Protein AF-0000000068307880 (afdb_homodimer)

Radius of gyration: 23.11 Å; Cα contacts (8 Å, |Δi|>4): 894; chains: 2; bounding box: 53×76×55 Å

Nearest PDB structures (foldseek):
  6orm-assembly1_A  TM=8.731E-01  e=5.815E-14  Thevetia peruviana
  2evx-assembly1_A  TM=8.490E-01  e=1.385E-10  Cucurbita maxima
  1ud1-assembly1_A  TM=8.539E-01  e=1.741E-10  Glycine max
  8uai-assembly1_C  TM=8.174E-01  e=2.067E-10  Corylus avellana
  5wpw-assembly1_B  TM=7.608E-01  e=9.139E-10  Cocos nucifera

Solvent-accessible surface area (backbone atoms only — not comparable to full-atom values): 20037 Å² total; per-residue (Å²): 129,84,69,67,38,60,69,67,61,95,57,77,67,57,76,61,86,84,64,80,66,86,87,46,29,67,64,38,43,42,60,74,49,36,70,61,64,89,49,74,80,56,90,50,66,46,76,49,70,45,24,34,89,76,33,58,60,25,40,69,35,23,28,27,41,32,40,39,37,30,21,47,68,29,60,52,67,52,25,28,22,75,35,20,17,39,43,35,35,29,73,33,46,49,36,39,37,36,37,37,49,99,83,68,46,78,32,49,46,77,43,45,47,25,23,32,38,58,44,45,49,51,34,42,29,37,39,32,21,74,41,84,80,51,50,26,35,33,41,31,32,22,20,12,17,67,28,61,77,45,50,48,66,52,64,63,42,68,49,88,65,54,52,63,60,52,9,61,74,67,69,55,48,50,66,58,45,51,51,54,25,59,73,66,44,84,70,75,81,125,129,82,70,68,40,59,67,66,59,95,57,77,67,58,76,60,87,84,62,80,66,85,86,47,30,67,65,37,44,44,60,75,49,35,69,60,63,90,49,75,80,58,91,51,65,45,75,50,68,45,26,35,90,76,32,58,60,24,40,69,35,23,29,26,42,33,40,38,37,28,22,47,68,29,61,51,67,52,25,27,22,75,33,19,16,38,43,36,35,29,73,35,46,49,36,39,37,37,38,36,49,99,84,68,48,76,33,49,46,77,42,45,49,27,24,32,39,59,45,44,48,50,34,43,28,38,40,32,21,76,40,83,80,50,48,25,35,33,42,32,32,23,20,11,18,67,28,60,78,45,49,49,66,51,63,63,42,68,48,88,65,53,52,63,61,52,11,62,74,68,71,54,48,50,67,59,45,50,50,53,24,58,70,65,45,82,70,76,81,124

Foldseek 3Di:
DPPLAQDADPDPFDDDPPPPDDDDCVLVDDCVCVCVPPDDQDPAKDKDWFFCVRRVRCVNVQKIKMKIKFDAFYKPAKKAQQRWKKWKAWQADKKKKWWADPVRDIDIDIDHHGDIDIGGHGIIMMIGRNPRHDMTMMMIMTRGSDRDMGHPLCVQQVDPPDLVVVCVVVVHDSVVSVVSNVVPDDDDDD/DPPLAQDADPDPFDDDPPPPDDDDVVLVDDCVCVCVPPDDQDPAKDKDWFFCVRRVRCVNVQKIKMKIKFDAFYKPAKKAQQRWKKWKAWQADKKKKWWADPVRDIDIDIDHHGDIDIGGHGIIMMMGRNPRHDMTMMMIMIRGSDRDMGHPLCVQQVDPPDLVVSCVVVVHDSVVSVVSNVVPDDDDDD

InterPro domains:
  IPR001929 Germin [PR00325] (79-99)
  IPR001929 Germin [PR00325] (109-129)
  IPR001929 Germin [PR00325] (143-158)
  IPR001929 Germin [cd02241] (6-184)
  IPR006045 Cupin 1 [PF00190] (44-174)
  IPR006045 Cupin 1 [SM00835] (34-178)
  IPR011051 RmlC-like cupin domain superfamily [SSF51182] (50-183)
  IPR014710 RmlC-like jelly roll fold [G3DSA:2.60.120.10] (5-186)

Organism: Malus domestica (NCBI:txid3750)

Sequence (380 aa):
MAMAGDPDIITDFIVPPNENGTLDGNFFTYTGFRALVGADPPTAFKVMKASLAEFPALNGQSVSYAVLQFPNGTTNPPHTHPRSAELFFLIGGTLEVGFVDTKNNLFTQTLQTGDLFVFPKGLAHFQYNADAENPAIAISAFGSANAGTVSIPSTLFTTGIDDNVLAISFKTDVGTIQKLKAGLAPKPSRMAMAGDPDIITDFIVPPNENGTLDGNFFTYTGFRALVGADPPTAFKVMKASLAEFPALNGQSVSYAVLQFPNGTTNPPHTHPRSAELFFLIGGTLEVGFVDTKNNLFTQTLQTGDLFVFPKGLAHFQYNADAENPAIAISAFGSANAGTVSIPSTLFTTGIDDNVLAISFKTDVGTIQKLKAGLAPKPSR

Secondary structure (DSSP, 8-state):
----SPPPPSSS----TT--S---TTTTEE-GGGGGTTPPPPSS-EEEEESTTT-GGGTTT--EEEEEEE-TT-EEEEEE-TT--EEEEEEESEEEEEEE-TT--EEEEEEETT-EEEEPTT--EEEE---SS--EEEEEEESSS----EEHHHHHHSSS--HHHHHHHTTS-HHHHHHHHHHHSPP---/----SPPPPSSS----TT--S---TTTTEE-GGGGGTTPPPPSS-EEEEESTTT-GGGTTT--EEEEEEE-TT-EEEEEE-TT--EEEEEEESEEEEEEE-TT--EEEEEEETT-EEEEPTT--EEEE---SS--EEEEEEESSTT---EEHHHHHHSSS--HHHHHHHTTS-HHHHHHHHHHHSPP---

Structure (mmCIF, N/CA/C/O backbone):
data_AF-0000000068307880-model_v1
#
loop_
_entity.id
_entity.type
_entity.pdbx_description
1 polymer 'Germin-like protein'
#
loop_
_atom_site.group_PDB
_atom_site.id
_atom_site.type_symbol
_atom_site.label_atom_id
_atom_site.label_alt_id
_atom_site.label_comp_id
_atom_site.label_asym_id
_atom_site.label_entity_id
_atom_site.label_seq_id
_atom_site.pdbx_PDB_ins_code
_atom_site.Cartn_x
_atom_site.Cartn_y
_atom_site.Cartn_z
_atom_site.occupancy
_atom_site.B_iso_or_equiv
_atom_site.auth_seq_id
_atom_site.auth_comp_id
_atom_site.auth_asym_id
_atom_site.auth_atom_id
_atom_site.pdbx_PDB_model_num
ATOM 1 N N . MET A 1 1 ? 3.193 -15.367 22.656 1 23.78 1 MET A N 1
ATOM 2 C CA . MET A 1 1 ? 2.42 -15.18 21.438 1 23.78 1 MET A CA 1
ATOM 3 C C . MET A 1 1 ? 3.24 -14.445 20.375 1 23.78 1 MET A C 1
ATOM 5 O O . MET A 1 1 ? 3.691 -13.328 20.609 1 23.78 1 MET A O 1
ATOM 9 N N . ALA A 1 2 ? 4.027 -15.219 19.625 1 32.22 2 ALA A N 1
ATOM 10 C CA . ALA A 1 2 ? 4.906 -14.664 18.609 1 32.22 2 ALA A CA 1
ATOM 11 C C . ALA A 1 2 ? 4.141 -13.719 17.672 1 32.22 2 ALA A C 1
ATOM 13 O O . ALA A 1 2 ? 3.061 -14.062 17.188 1 32.22 2 ALA A O 1
ATOM 14 N N . MET A 1 3 ? 4.188 -12.461 17.891 1 42.47 3 MET A N 1
ATOM 15 C CA . MET A 1 3 ? 3.533 -11.477 17.031 1 42.47 3 MET A CA 1
ATOM 16 C C . MET A 1 3 ? 3.936 -11.672 15.578 1 42.47 3 MET A C 1
ATOM 18 O O . MET A 1 3 ? 5.125 -11.703 15.25 1 42.47 3 MET A O 1
ATOM 22 N N . ALA A 1 4 ? 3.275 -12.461 14.789 1 51.66 4 ALA A N 1
ATOM 23 C CA . ALA A 1 4 ? 3.6 -12.789 13.406 1 51.66 4 ALA A CA 1
ATOM 24 C C . ALA A 1 4 ? 3.58 -11.547 12.531 1 51.66 4 ALA A C 1
ATOM 26 O O . ALA A 1 4 ? 3.805 -11.625 11.32 1 51.66 4 ALA A O 1
ATOM 27 N N . GLY A 1 5 ? 3.234 -10.398 13.102 1 62.25 5 GLY A N 1
ATOM 28 C CA . GLY A 1 5 ? 3.369 -9.148 12.375 1 62.25 5 GLY A CA 1
ATOM 29 C C . GLY A 1 5 ? 4.613 -8.367 12.758 1 62.25 5 GLY A C 1
ATOM 30 O O . GLY A 1 5 ? 5.414 -8.82 13.57 1 62.25 5 GLY A O 1
ATOM 31 N N . ASP A 1 6 ? 4.992 -7.363 11.945 1 73 6 ASP A N 1
ATOM 32 C CA . ASP A 1 6 ? 6.117 -6.504 12.305 1 73 6 ASP A CA 1
ATOM 33 C C . ASP A 1 6 ? 5.938 -5.918 13.703 1 73 6 ASP A C 1
ATOM 35 O O . ASP A 1 6 ? 4.855 -5.441 14.047 1 73 6 ASP A O 1
ATOM 39 N N . PRO A 1 7 ? 6.875 -6.055 14.523 1 74.19 7 PRO A N 1
ATOM 40 C CA . PRO A 1 7 ? 6.754 -5.445 15.852 1 74.19 7 PRO A CA 1
ATOM 41 C C . PRO A 1 7 ? 6.688 -3.92 15.797 1 74.19 7 PRO A C 1
ATOM 43 O O . PRO A 1 7 ? 7.254 -3.307 14.883 1 74.19 7 PRO A O 1
ATOM 46 N N . ASP A 1 8 ? 6.027 -3.309 16.734 1 80.19 8 ASP A N 1
ATOM 47 C CA . ASP A 1 8 ? 6.066 -1.857 16.891 1 80.19 8 ASP A CA 1
ATOM 48 C C . ASP A 1 8 ? 7.43 -1.394 17.391 1 80.19 8 ASP A C 1
ATOM 50 O O . ASP A 1 8 ? 8.07 -2.084 18.188 1 80.19 8 ASP A O 1
ATOM 54 N N . ILE A 1 9 ? 7.84 -0.278 16.953 1 82.88 9 ILE A N 1
ATOM 55 C CA . ILE A 1 9 ? 9.07 0.313 17.469 1 82.88 9 ILE A CA 1
ATOM 56 C C . ILE A 1 9 ? 8.75 1.353 18.531 1 82.88 9 ILE A C 1
ATOM 58 O O . ILE A 1 9 ? 7.645 1.904 18.562 1 82.88 9 ILE A O 1
ATOM 62 N N . ILE A 1 10 ? 9.68 1.608 19.328 1 81.81 10 ILE A N 1
ATOM 63 C CA . ILE A 1 10 ? 9.445 2.518 20.453 1 81.81 10 ILE A CA 1
ATOM 64 C C . ILE A 1 10 ? 10.086 3.873 20.156 1 81.81 10 ILE A C 1
ATOM 66 O O . ILE A 1 10 ? 10.219 4.711 21.047 1 81.81 10 ILE A O 1
ATOM 70 N N . THR A 1 11 ? 10.648 4.012 18.953 1 86.38 11 THR A N 1
ATOM 71 C CA . THR A 1 11 ? 11.188 5.273 18.453 1 86.38 11 THR A CA 1
ATOM 72 C C . THR A 1 11 ? 10.359 5.777 17.281 1 86.38 11 THR A C 1
ATOM 74 O O . THR A 1 11 ? 9.523 5.043 16.734 1 86.38 11 THR A O 1
ATOM 77 N N . ASP A 1 12 ? 10.5 7.035 16.906 1 91.31 12 ASP A N 1
ATOM 78 C CA . ASP A 1 12 ? 9.789 7.59 15.75 1 91.31 12 ASP A CA 1
ATOM 79 C C . ASP A 1 12 ? 10.133 6.828 14.469 1 91.31 12 ASP A C 1
ATOM 81 O O . ASP A 1 12 ? 9.258 6.555 13.648 1 91.31 12 ASP A O 1
ATOM 85 N N . PHE A 1 13 ? 11.367 6.59 14.273 1 90.94 13 PHE A N 1
ATOM 86 C CA . PHE A 1 13 ? 11.953 5.859 13.156 1 90.94 13 PHE A CA 1
ATOM 87 C C . PHE A 1 13 ? 13.32 5.293 13.539 1 90.94 13 PHE A C 1
ATOM 89 O O . PHE A 1 13 ? 13.852 5.605 14.602 1 90.94 13 PHE A O 1
ATOM 96 N N . ILE A 1 14 ? 13.789 4.379 12.727 1 90.25 14 ILE A N 1
ATOM 97 C CA . ILE A 1 14 ? 15.07 3.729 12.961 1 90.25 14 ILE A CA 1
ATOM 98 C C . ILE A 1 14 ? 16.109 4.238 11.961 1 90.25 14 ILE A C 1
ATOM 100 O O . ILE A 1 14 ? 15.938 4.07 10.75 1 90.25 14 ILE A O 1
ATOM 104 N N . VAL A 1 15 ? 17.094 4.926 12.398 1 86.19 15 VAL A N 1
ATOM 105 C CA . VAL A 1 15 ? 18.172 5.418 11.562 1 86.19 15 VAL A CA 1
ATOM 106 C C . VAL A 1 15 ? 19.297 4.387 11.508 1 86.19 15 VAL A C 1
ATOM 108 O O . VAL A 1 15 ? 19.75 3.898 12.547 1 86.19 15 VAL A O 1
ATOM 111 N N . PRO A 1 16 ? 19.672 4.078 10.266 1 82.38 16 PRO A N 1
ATOM 112 C CA . PRO A 1 16 ? 20.781 3.137 10.18 1 82.38 16 PRO A CA 1
ATOM 113 C C . PRO A 1 16 ? 22.047 3.668 10.852 1 82.38 16 PRO A C 1
ATOM 115 O O . PRO A 1 16 ? 22.328 4.867 10.797 1 82.38 16 PRO A O 1
ATOM 118 N N . PRO A 1 17 ? 22.75 2.785 11.469 1 78.12 17 PRO A N 1
ATOM 119 C CA . PRO A 1 17 ? 23.953 3.197 12.195 1 78.12 17 PRO A CA 1
ATOM 120 C C . PRO A 1 17 ? 24.969 3.902 11.312 1 78.12 17 PRO A C 1
ATOM 122 O O . PRO A 1 17 ? 25.719 4.762 11.781 1 78.12 17 PRO A O 1
ATOM 125 N N . ASN A 1 18 ? 24.984 3.623 10.023 1 74.06 18 ASN A N 1
ATOM 126 C CA . ASN A 1 18 ? 26 4.184 9.141 1 74.06 18 ASN A CA 1
ATOM 127 C C . ASN A 1 18 ? 25.578 5.539 8.586 1 74.06 18 ASN A C 1
ATOM 129 O O . ASN A 1 18 ? 26.312 6.168 7.828 1 74.06 18 ASN A O 1
ATOM 133 N N . GLU A 1 19 ? 24.406 5.93 9.016 1 71.12 19 GLU A N 1
ATOM 134 C CA . GLU A 1 19 ? 23.969 7.246 8.57 1 71.12 19 GLU A CA 1
ATOM 135 C C . GLU A 1 19 ? 24.594 8.352 9.406 1 71.12 19 GLU A C 1
ATOM 137 O O . GLU A 1 19 ? 24.281 8.5 10.594 1 71.12 19 GLU A O 1
ATOM 142 N N . ASN A 1 20 ? 25.656 8.969 8.992 1 67.25 20 ASN A N 1
ATOM 143 C CA . ASN A 1 20 ? 26.453 9.953 9.719 1 67.25 20 ASN A CA 1
ATOM 144 C C . ASN A 1 20 ? 25.984 11.375 9.43 1 67.25 20 ASN A C 1
ATOM 146 O O . ASN A 1 20 ? 26.406 12.32 10.102 1 67.25 20 ASN A O 1
ATOM 150 N N . GLY A 1 21 ? 25.203 11.555 8.469 1 67.56 21 GLY A N 1
ATOM 151 C CA . GLY A 1 21 ? 24.844 12.922 8.125 1 67.56 21 GLY A CA 1
ATOM 152 C C . GLY A 1 21 ? 23.562 13.383 8.797 1 67.56 21 GLY A C 1
ATOM 153 O O . GLY A 1 21 ? 22.984 12.664 9.617 1 67.56 21 GLY A O 1
ATOM 154 N N . THR A 1 22 ? 23.297 14.703 8.68 1 78.69 22 THR A N 1
ATOM 155 C CA . THR A 1 22 ? 22.047 15.289 9.156 1 78.69 22 THR A CA 1
ATOM 156 C C . THR A 1 22 ? 20.859 14.656 8.445 1 78.69 22 THR A C 1
ATOM 158 O O . THR A 1 22 ? 20.797 14.633 7.219 1 78.69 22 THR A O 1
ATOM 161 N N . LEU A 1 23 ? 20.109 13.938 9.25 1 86.25 23 LEU A N 1
ATOM 162 C CA . LEU A 1 23 ? 18.875 13.344 8.75 1 86.25 23 LEU A CA 1
ATOM 163 C C . LEU A 1 23 ? 17.906 14.422 8.25 1 86.25 23 LEU A C 1
ATOM 165 O O . LEU A 1 23 ? 17.641 15.391 8.961 1 86.25 23 LEU A O 1
ATOM 169 N N . ASP A 1 24 ? 17.641 14.32 6.988 1 92.19 24 ASP A N 1
ATOM 170 C CA . ASP A 1 24 ? 16.688 15.258 6.41 1 92.19 24 ASP A CA 1
ATOM 171 C C . ASP A 1 24 ? 15.641 14.531 5.562 1 92.19 24 ASP A C 1
ATOM 173 O O . ASP A 1 24 ? 15.516 13.305 5.641 1 92.19 24 ASP A O 1
ATOM 177 N N . GLY A 1 25 ? 14.859 15.234 4.891 1 94.56 25 GLY A N 1
ATOM 178 C CA . GLY A 1 25 ? 13.766 14.68 4.109 1 94.56 25 GLY A CA 1
ATOM 179 C C . GLY A 1 25 ? 14.211 13.664 3.084 1 94.56 25 GLY A C 1
ATOM 180 O O . GLY A 1 25 ? 13.43 12.797 2.684 1 94.56 25 GLY A O 1
ATOM 181 N N . ASN A 1 26 ? 15.453 13.734 2.637 1 93.94 26 ASN A N 1
ATOM 182 C CA . ASN A 1 26 ? 15.969 12.805 1.635 1 93.94 26 ASN A CA 1
ATOM 183 C C . ASN A 1 26 ? 15.969 11.367 2.15 1 93.94 26 ASN A C 1
ATOM 185 O O . ASN A 1 26 ? 15.719 10.43 1.391 1 93.94 26 ASN A O 1
ATOM 189 N N . PHE A 1 27 ? 16.281 11.195 3.436 1 94.12 27 PHE A N 1
ATOM 190 C CA . PHE A 1 27 ? 16.297 9.859 4.023 1 94.12 27 PHE A CA 1
ATOM 191 C C . PHE A 1 27 ? 14.93 9.203 3.924 1 94.12 27 PHE A C 1
ATOM 193 O O . PHE A 1 27 ? 14.828 7.988 3.736 1 94.12 27 PHE A O 1
ATOM 200 N N . PHE A 1 28 ? 13.906 9.992 3.951 1 96.75 28 PHE A N 1
ATOM 201 C CA . PHE A 1 28 ? 12.539 9.484 3.984 1 96.75 28 PHE A CA 1
ATOM 202 C C . PHE A 1 28 ? 11.93 9.492 2.59 1 96.75 28 PHE A C 1
ATOM 204 O O . PHE A 1 28 ? 10.711 9.336 2.441 1 96.75 28 PHE A O 1
ATOM 211 N N . THR A 1 29 ? 12.727 9.734 1.539 1 97.62 29 THR A N 1
ATOM 212 C CA . THR A 1 29 ? 12.273 9.789 0.153 1 97.62 29 THR A CA 1
ATOM 213 C C . THR A 1 29 ? 12.891 8.656 -0.661 1 97.62 29 THR A C 1
ATOM 215 O O . THR A 1 29 ? 14.094 8.391 -0.557 1 97.62 29 THR A O 1
ATOM 218 N N . TYR A 1 30 ? 12.117 7.914 -1.359 1 97.94 30 TYR A N 1
ATOM 219 C CA . TYR A 1 30 ? 12.57 6.922 -2.328 1 97.94 30 TYR A CA 1
ATOM 220 C C . TYR A 1 30 ? 12.227 7.352 -3.748 1 97.94 30 TYR A C 1
ATOM 222 O O . TYR A 1 30 ? 11.07 7.637 -4.055 1 97.94 30 TYR A O 1
ATOM 230 N N . THR A 1 31 ? 13.172 7.383 -4.6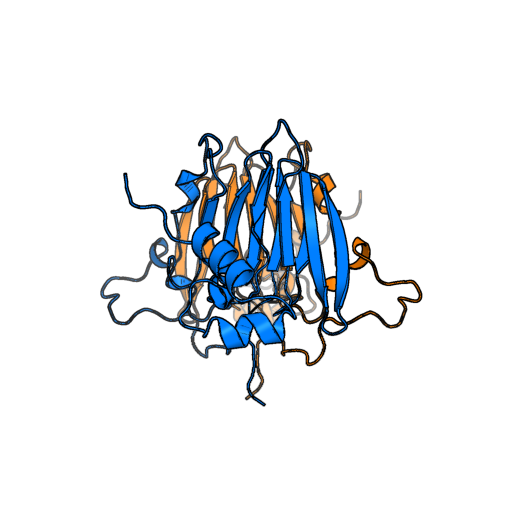6 1 97.69 31 THR A N 1
ATOM 231 C CA . THR A 1 31 ? 12.953 7.934 -5.992 1 97.69 31 THR A CA 1
ATOM 232 C C . THR A 1 31 ? 13.023 6.836 -7.051 1 97.69 31 THR A C 1
ATOM 234 O O . THR A 1 31 ? 12.969 7.113 -8.25 1 97.69 31 THR A O 1
ATOM 237 N N . GLY A 1 32 ? 13.172 5.609 -6.652 1 96.75 32 GLY A N 1
ATOM 238 C CA . GLY A 1 32 ? 13.367 4.516 -7.59 1 96.75 32 GLY A CA 1
ATOM 239 C C . GLY A 1 32 ? 12.227 4.359 -8.578 1 96.75 32 GLY A C 1
ATOM 240 O O . GLY A 1 32 ? 12.438 3.93 -9.711 1 96.75 32 GLY A O 1
ATOM 241 N N . PHE A 1 33 ? 11.039 4.668 -8.25 1 97.56 33 PHE A N 1
ATOM 242 C CA . PHE A 1 33 ? 9.875 4.449 -9.094 1 97.56 33 PHE A CA 1
ATOM 243 C C . PHE A 1 33 ? 9.766 5.535 -10.156 1 97.56 33 PHE A C 1
ATOM 245 O O . PHE A 1 33 ? 8.906 5.465 -11.039 1 97.56 33 PHE A O 1
ATOM 252 N N . ARG A 1 34 ? 10.648 6.566 -10.117 1 96.88 34 ARG A N 1
ATOM 253 C CA . ARG A 1 34 ? 10.695 7.523 -11.227 1 96.88 34 ARG A CA 1
ATOM 254 C C . ARG A 1 34 ? 10.953 6.812 -12.547 1 96.88 34 ARG A C 1
ATOM 256 O O . ARG A 1 34 ? 10.555 7.301 -13.609 1 96.88 34 ARG A O 1
ATOM 263 N N . ALA A 1 35 ? 11.609 5.691 -12.469 1 95.31 35 ALA A N 1
ATOM 264 C CA . ALA A 1 35 ? 11.953 4.926 -13.664 1 95.31 35 ALA A CA 1
ATOM 265 C C . ALA A 1 35 ? 10.695 4.477 -14.406 1 95.31 35 ALA A C 1
ATOM 267 O O . ALA A 1 35 ? 10.75 4.121 -15.586 1 95.31 35 ALA A O 1
ATOM 268 N N . LEU A 1 36 ? 9.562 4.441 -13.695 1 94.06 36 LEU A N 1
ATOM 269 C CA . LEU A 1 36 ? 8.289 4.008 -14.273 1 94.06 36 LEU A CA 1
ATOM 270 C C . LEU A 1 36 ? 7.652 5.129 -15.094 1 94.06 36 LEU A C 1
ATOM 272 O O . LEU A 1 36 ? 6.801 4.871 -15.945 1 94.06 36 LEU A O 1
ATOM 276 N N . VAL A 1 37 ? 8.008 6.391 -14.82 1 92.19 37 VAL A N 1
ATOM 277 C CA . VAL A 1 37 ? 7.316 7.551 -15.375 1 92.19 37 VAL A CA 1
ATOM 278 C C . VAL A 1 37 ? 7.656 7.699 -16.859 1 92.19 37 VAL A C 1
ATOM 280 O O . VAL A 1 37 ? 8.812 7.938 -17.219 1 92.19 37 VAL A O 1
ATOM 283 N N . GLY A 1 38 ? 6.695 7.52 -17.703 1 90.44 38 GLY A N 1
ATOM 284 C CA . GLY A 1 38 ? 6.883 7.703 -19.125 1 90.44 38 GLY A CA 1
ATOM 285 C C . GLY A 1 38 ? 7.59 6.535 -19.797 1 90.44 38 GLY A C 1
ATOM 286 O O . GLY A 1 38 ? 7.906 6.59 -20.984 1 90.44 38 GLY A O 1
ATOM 287 N N . ALA A 1 39 ? 7.875 5.508 -19.078 1 91.81 39 ALA A N 1
ATOM 288 C CA . ALA A 1 39 ? 8.617 4.375 -19.625 1 91.81 39 ALA A CA 1
ATOM 289 C C . ALA A 1 39 ? 7.707 3.479 -20.469 1 91.81 39 ALA A C 1
ATOM 291 O O . ALA A 1 39 ? 6.52 3.332 -20.156 1 91.81 39 ALA A O 1
ATOM 292 N N . ASP A 1 40 ? 8.242 2.877 -21.438 1 92.5 40 ASP A N 1
ATOM 293 C CA . ASP A 1 40 ? 7.527 1.86 -22.188 1 92.5 40 ASP A CA 1
ATOM 294 C C . ASP A 1 40 ? 7.289 0.609 -21.359 1 92.5 40 ASP A C 1
ATOM 296 O O . ASP A 1 40 ? 8.109 0.267 -20.5 1 92.5 40 ASP A O 1
ATOM 300 N N . PRO A 1 41 ? 6.141 0.03 -21.656 1 90.56 41 PRO A N 1
ATOM 301 C CA . PRO A 1 41 ? 5.957 -1.251 -20.969 1 90.56 41 PRO A CA 1
ATOM 302 C C . PRO A 1 41 ? 7.098 -2.232 -21.234 1 90.56 41 PRO A C 1
ATOM 304 O O . PRO A 1 41 ? 7.625 -2.285 -22.344 1 90.56 41 PRO A O 1
ATOM 307 N N . PRO A 1 42 ? 7.461 -2.896 -20.234 1 93.94 42 PRO A N 1
ATOM 308 C CA . PRO A 1 42 ? 8.516 -3.891 -20.438 1 93.94 42 PRO A CA 1
ATOM 309 C C . PRO A 1 42 ? 8.07 -5.047 -21.344 1 93.94 42 PRO A C 1
ATOM 311 O O . PRO A 1 42 ? 6.871 -5.234 -21.562 1 93.94 42 PRO A O 1
ATOM 314 N N . THR A 1 43 ? 9.055 -5.859 -21.75 1 94.31 43 THR A N 1
ATOM 315 C CA . THR A 1 43 ? 8.773 -6.965 -22.672 1 94.31 43 THR A CA 1
ATOM 316 C C . THR A 1 43 ? 8.586 -8.266 -21.891 1 94.31 43 THR A C 1
ATOM 318 O O . THR A 1 43 ? 8.109 -9.258 -22.438 1 94.31 43 THR A O 1
ATOM 321 N N . ALA A 1 44 ? 8.977 -8.273 -20.672 1 95.56 44 ALA A N 1
ATOM 322 C CA . ALA A 1 44 ? 8.766 -9.391 -19.766 1 95.56 44 ALA A CA 1
ATOM 323 C C . ALA A 1 44 ? 8.148 -8.922 -18.438 1 95.56 44 ALA A C 1
ATOM 325 O O . ALA A 1 44 ? 8.188 -7.73 -18.125 1 95.56 44 ALA A O 1
ATOM 326 N N . PHE A 1 45 ? 7.59 -9.867 -17.844 1 96.88 45 PHE A N 1
ATOM 327 C CA . PHE A 1 45 ? 7.055 -9.547 -16.516 1 96.88 45 PHE A CA 1
ATOM 328 C C . PHE A 1 45 ? 8.125 -8.914 -15.641 1 96.88 45 PHE A C 1
ATOM 330 O O . PHE A 1 45 ? 9.25 -9.422 -15.562 1 96.88 45 PHE A O 1
ATOM 337 N N . LYS A 1 46 ? 7.777 -7.766 -14.945 1 97.5 46 LYS A N 1
ATOM 338 C CA . LYS A 1 46 ? 8.742 -7.012 -14.148 1 97.5 46 LYS A CA 1
ATOM 339 C C . LYS A 1 46 ? 8.117 -6.539 -12.836 1 97.5 46 LYS A C 1
ATOM 341 O O . LYS A 1 46 ? 6.965 -6.09 -12.82 1 97.5 46 LYS A O 1
ATOM 346 N N . VAL A 1 47 ? 8.812 -6.695 -11.734 1 97.75 47 VAL A N 1
ATOM 347 C CA . VAL A 1 47 ? 8.414 -6.188 -10.43 1 97.75 47 VAL A CA 1
ATOM 348 C C . VAL A 1 47 ? 9.461 -5.199 -9.914 1 97.75 47 VAL A C 1
ATOM 350 O O . VAL A 1 47 ? 10.656 -5.504 -9.906 1 97.75 47 VAL A O 1
ATOM 353 N N . MET A 1 48 ? 9.094 -3.959 -9.547 1 97.88 48 MET A N 1
ATOM 354 C CA . MET A 1 48 ? 9.922 -2.998 -8.82 1 97.88 48 MET A CA 1
ATOM 355 C C . MET A 1 48 ? 9.43 -2.828 -7.391 1 97.88 48 MET A C 1
ATOM 357 O O . MET A 1 48 ? 8.242 -2.578 -7.16 1 97.88 48 MET A O 1
ATOM 361 N N . LYS A 1 49 ? 10.375 -2.922 -6.504 1 98.12 49 LYS A N 1
ATOM 362 C CA . LYS A 1 49 ? 9.977 -2.936 -5.098 1 98.12 49 LYS A CA 1
ATOM 363 C C . LYS A 1 49 ? 10.469 -1.686 -4.375 1 98.12 49 LYS A C 1
ATOM 365 O O . LYS A 1 49 ? 11.492 -1.102 -4.758 1 98.12 49 LYS A O 1
ATOM 370 N N . ALA A 1 50 ? 9.75 -1.215 -3.424 1 98.25 50 ALA A N 1
ATOM 371 C CA . ALA A 1 50 ? 10.148 -0.31 -2.35 1 98.25 50 ALA A CA 1
ATOM 372 C C . ALA A 1 50 ? 9.867 -0.923 -0.981 1 98.25 50 ALA A C 1
ATOM 374 O O . ALA A 1 50 ? 8.844 -0.63 -0.361 1 98.25 50 ALA A O 1
ATOM 375 N N . SER A 1 51 ? 10.719 -1.836 -0.59 1 97.12 51 SER A N 1
ATOM 376 C CA . SER A 1 51 ? 10.695 -2.5 0.709 1 97.12 51 SER A CA 1
ATOM 377 C C . SER A 1 51 ? 11.914 -2.129 1.541 1 97.12 51 SER A C 1
ATOM 379 O O . SER A 1 51 ? 12.672 -1.227 1.174 1 97.12 51 SER A O 1
ATOM 381 N N . LEU A 1 52 ? 12.055 -2.807 2.629 1 95 52 LEU A N 1
ATOM 382 C CA . LEU A 1 52 ? 13.133 -2.512 3.562 1 95 52 LEU A CA 1
ATOM 383 C C . LEU A 1 52 ? 14.484 -2.543 2.857 1 95 52 LEU A C 1
ATOM 385 O O . LEU A 1 52 ? 15.352 -1.703 3.123 1 95 52 LEU A O 1
ATOM 389 N N . ALA A 1 53 ? 14.633 -3.451 1.914 1 94.75 53 ALA A N 1
ATOM 390 C CA . ALA A 1 53 ? 15.914 -3.629 1.232 1 94.75 53 ALA A CA 1
ATOM 391 C C . ALA A 1 53 ? 16.25 -2.422 0.362 1 94.75 53 ALA A C 1
ATOM 393 O O . ALA A 1 53 ? 17.406 -1.991 0.299 1 94.75 53 ALA A O 1
ATOM 394 N N . GLU A 1 54 ? 15.297 -1.813 -0.369 1 95.38 54 GLU A N 1
ATOM 395 C CA . GLU A 1 54 ? 15.5 -0.713 -1.307 1 95.38 54 GLU A CA 1
ATOM 396 C C . GLU A 1 54 ? 15.367 0.638 -0.61 1 95.38 54 GLU A C 1
ATOM 398 O O . GLU A 1 54 ? 15.969 1.626 -1.042 1 95.38 54 GLU A O 1
ATOM 403 N N . PHE A 1 55 ? 14.602 0.695 0.42 1 96.25 55 PHE A N 1
ATOM 404 C CA . PHE A 1 55 ? 14.211 1.93 1.09 1 96.25 55 PHE A CA 1
ATOM 405 C C . PHE A 1 55 ? 14.352 1.796 2.602 1 96.25 55 PHE A C 1
ATOM 407 O O . PHE A 1 55 ? 13.367 1.606 3.311 1 96.25 55 PHE A O 1
ATOM 414 N N . PRO A 1 56 ? 15.516 2.006 3.156 1 93.69 56 PRO A N 1
ATOM 415 C CA . PRO A 1 56 ? 15.828 1.72 4.559 1 93.69 56 PRO A CA 1
ATOM 416 C C . PRO A 1 56 ? 14.938 2.498 5.531 1 93.69 56 PRO A C 1
ATOM 418 O O . PRO A 1 56 ? 14.742 2.066 6.668 1 93.69 56 PRO A O 1
ATOM 421 N N . ALA A 1 57 ? 14.352 3.596 5.074 1 95.12 57 ALA A N 1
ATOM 422 C CA . ALA A 1 57 ? 13.508 4.402 5.945 1 95.12 57 ALA A CA 1
ATOM 423 C C . ALA A 1 57 ? 12.258 3.629 6.367 1 95.12 57 ALA A C 1
ATOM 425 O O . ALA A 1 57 ? 11.547 4.035 7.289 1 95.12 57 ALA A O 1
ATOM 426 N N . LEU A 1 58 ? 12.008 2.477 5.727 1 96.06 58 LEU A N 1
ATOM 427 C CA . LEU A 1 58 ? 10.82 1.691 6.035 1 96.06 58 LEU A CA 1
ATOM 428 C C . LEU A 1 58 ? 11.078 0.76 7.219 1 96.06 58 LEU A C 1
ATOM 430 O O . LEU A 1 58 ? 10.156 0.109 7.711 1 96.06 58 LEU A O 1
ATOM 434 N N . ASN A 1 59 ? 12.312 0.701 7.703 1 93.19 59 ASN A N 1
ATOM 435 C CA . ASN A 1 59 ? 12.586 -0.096 8.898 1 93.19 59 ASN A CA 1
ATOM 436 C C . ASN A 1 59 ? 11.711 0.341 10.07 1 93.19 59 ASN A C 1
ATOM 438 O O . ASN A 1 59 ? 11.719 1.514 10.445 1 93.19 59 ASN A O 1
ATOM 442 N N . GLY A 1 60 ? 10.961 -0.587 10.508 1 92.44 60 GLY A N 1
ATOM 443 C CA . GLY A 1 60 ? 10.117 -0.3 11.656 1 92.44 60 GLY A CA 1
ATOM 444 C C . GLY A 1 60 ? 8.805 0.355 11.281 1 92.44 60 GLY A C 1
ATOM 445 O O . GLY A 1 60 ? 7.996 0.678 12.148 1 92.44 60 GLY A O 1
ATOM 446 N N . GLN A 1 61 ? 8.523 0.545 9.945 1 93.75 61 GLN A N 1
ATOM 447 C CA . GLN A 1 61 ? 7.34 1.301 9.547 1 93.75 61 GLN A CA 1
ATOM 448 C C . GLN A 1 61 ? 6.223 0.369 9.094 1 93.75 61 GLN A C 1
ATOM 450 O O . GLN A 1 61 ? 5.094 0.812 8.867 1 93.75 61 GLN A O 1
ATOM 455 N N . SER A 1 62 ? 6.473 -0.92 8.898 1 94.69 62 SER A N 1
ATOM 456 C CA . SER A 1 62 ? 5.504 -1.982 8.656 1 94.69 62 SER A CA 1
ATOM 457 C C . SER A 1 62 ? 4.645 -1.676 7.43 1 94.69 62 SER A C 1
ATOM 459 O O . SER A 1 62 ? 3.422 -1.826 7.469 1 94.69 62 SER A O 1
ATOM 461 N N . VAL A 1 63 ? 5.23 -1.254 6.375 1 96.94 63 VAL A N 1
ATOM 462 C CA . VAL A 1 63 ? 4.547 -0.996 5.113 1 96.94 63 VAL A CA 1
ATOM 463 C C . VAL A 1 63 ? 5.551 -1.016 3.965 1 96.94 63 VAL A C 1
ATOM 465 O O . VAL A 1 63 ? 6.727 -0.698 4.156 1 96.94 63 VAL A O 1
ATOM 468 N N . SER A 1 64 ? 5.16 -1.423 2.785 1 98.12 64 SER A N 1
ATOM 469 C CA . SER A 1 64 ? 6 -1.415 1.594 1 98.12 64 SER A CA 1
ATOM 470 C C . SER A 1 64 ? 5.16 -1.47 0.323 1 98.12 64 SER A C 1
ATOM 472 O O . SER A 1 64 ? 3.941 -1.648 0.386 1 98.12 64 SER A O 1
ATOM 474 N N . TYR A 1 65 ? 5.797 -1.209 -0.812 1 98.69 65 TYR A N 1
ATOM 475 C CA . TYR A 1 65 ? 5.16 -1.229 -2.125 1 98.69 65 TYR A CA 1
ATOM 476 C C . TYR A 1 65 ? 5.895 -2.168 -3.072 1 98.69 65 TYR A C 1
ATOM 478 O O . TYR A 1 65 ? 7.082 -2.445 -2.887 1 98.69 65 TYR A O 1
ATOM 486 N N . ALA A 1 66 ? 5.195 -2.623 -3.988 1 98.62 66 ALA A N 1
ATOM 487 C CA . ALA A 1 66 ? 5.742 -3.156 -5.234 1 98.62 66 ALA A CA 1
ATOM 488 C C . ALA A 1 66 ? 4.914 -2.705 -6.434 1 98.62 66 ALA A C 1
ATOM 490 O O . ALA A 1 66 ? 3.684 -2.652 -6.363 1 98.62 66 ALA A O 1
ATOM 491 N N . VAL A 1 67 ? 5.551 -2.33 -7.477 1 98.62 67 VAL A N 1
ATOM 492 C CA . VAL A 1 67 ? 4.883 -2.09 -8.75 1 98.62 67 VAL A CA 1
ATOM 493 C C . VAL A 1 67 ? 5.129 -3.268 -9.688 1 98.62 67 VAL A C 1
ATOM 495 O O . VAL A 1 67 ? 6.273 -3.68 -9.891 1 98.62 67 VAL A O 1
ATOM 498 N N . LEU A 1 68 ? 4.086 -3.826 -10.258 1 98.69 68 LEU A N 1
ATOM 499 C CA . LEU A 1 68 ? 4.16 -4.984 -11.141 1 98.69 68 LEU A CA 1
ATOM 500 C C . LEU A 1 68 ? 3.689 -4.629 -12.547 1 98.69 68 LEU A C 1
ATOM 502 O O . LEU A 1 68 ? 2.625 -4.031 -12.719 1 98.69 68 LEU A O 1
ATOM 506 N N . GLN A 1 69 ? 4.438 -4.988 -13.461 1 98.56 69 GLN A N 1
ATOM 507 C CA . GLN A 1 69 ? 4.117 -4.766 -14.867 1 98.56 69 GLN A CA 1
ATOM 508 C C . GLN A 1 69 ? 4.016 -6.086 -15.625 1 98.56 69 GLN A C 1
ATOM 510 O O . GLN A 1 69 ? 4.949 -6.891 -15.609 1 98.56 69 GLN A O 1
ATOM 515 N N . PHE A 1 70 ? 2.855 -6.254 -16.297 1 98.31 70 PHE A N 1
ATOM 516 C CA . PHE A 1 70 ? 2.533 -7.5 -16.969 1 98.31 70 PHE A CA 1
ATOM 517 C C . PHE A 1 70 ? 2.389 -7.27 -18.469 1 98.31 70 PHE A C 1
ATOM 519 O O . PHE A 1 70 ? 1.343 -6.816 -18.938 1 98.31 70 PHE A O 1
ATOM 526 N N . PRO A 1 71 ? 3.367 -7.625 -19.281 1 97.62 71 PRO A N 1
ATOM 527 C CA . PRO A 1 71 ? 3.064 -7.738 -20.719 1 97.62 71 PRO A CA 1
ATOM 528 C C . PRO A 1 71 ? 1.962 -8.758 -21 1 97.62 71 PRO A C 1
ATOM 530 O O . PRO A 1 71 ? 1.612 -9.555 -20.141 1 97.62 71 PRO A O 1
ATOM 533 N N . ASN A 1 72 ? 1.467 -8.633 -22.203 1 96.69 72 ASN A N 1
ATOM 534 C CA . ASN A 1 72 ? 0.442 -9.586 -22.609 1 96.69 72 ASN A CA 1
ATOM 535 C C . ASN A 1 72 ? 0.934 -11.031 -22.469 1 96.69 72 ASN A C 1
ATOM 537 O O . ASN A 1 72 ? 2.088 -11.328 -22.781 1 96.69 72 ASN A O 1
ATOM 541 N N . GLY A 1 73 ? 0.061 -11.844 -21.891 1 96.5 73 GLY A N 1
ATOM 542 C CA . GLY A 1 73 ? 0.32 -13.273 -21.859 1 96.5 73 GLY A CA 1
ATOM 543 C C . GLY A 1 73 ? 1.273 -13.672 -20.734 1 96.5 73 GLY A C 1
ATOM 544 O O . GLY A 1 73 ? 1.675 -14.836 -20.656 1 96.5 73 GLY A O 1
ATOM 545 N N . THR A 1 74 ? 1.645 -12.742 -19.828 1 97.12 74 THR A N 1
ATOM 546 C CA . THR A 1 74 ? 2.605 -13.07 -18.781 1 97.12 74 THR A CA 1
ATOM 547 C C . THR A 1 74 ? 1.896 -13.305 -17.453 1 97.12 74 THR A C 1
ATOM 549 O O . THR A 1 74 ? 0.731 -12.938 -17.297 1 97.12 74 THR A O 1
ATOM 552 N N . THR A 1 75 ? 2.639 -14.016 -16.5 1 97.12 75 THR A N 1
ATOM 553 C CA . THR A 1 75 ? 2.086 -14.352 -15.195 1 97.12 75 THR A CA 1
ATOM 554 C C . THR A 1 75 ? 3.086 -14.039 -14.086 1 97.12 75 THR A C 1
ATOM 556 O O . THR A 1 75 ? 4.297 -14.023 -14.32 1 97.12 75 THR A O 1
ATOM 559 N N . ASN A 1 76 ? 2.646 -13.539 -12.992 1 98.38 76 ASN A N 1
ATOM 560 C CA . ASN A 1 76 ? 3.32 -13.781 -11.719 1 98.38 76 ASN A CA 1
ATOM 561 C C . ASN A 1 76 ? 2.945 -15.133 -11.141 1 98.38 76 ASN A C 1
ATOM 563 O O . ASN A 1 76 ? 1.828 -15.32 -10.648 1 98.38 76 ASN A O 1
ATOM 567 N N . PRO A 1 77 ? 3.787 -16.078 -11.289 1 96.44 77 PRO A N 1
ATOM 568 C CA . PRO A 1 77 ? 3.434 -17.453 -10.93 1 96.44 77 PRO A CA 1
ATOM 569 C C . PRO A 1 77 ? 3.061 -17.609 -9.453 1 96.44 77 PRO A C 1
ATOM 571 O O . PRO A 1 77 ? 3.266 -16.672 -8.664 1 96.44 77 PRO A O 1
ATOM 574 N N . PRO A 1 78 ? 2.498 -18.734 -9.141 1 96.94 78 PRO A N 1
ATOM 575 C CA . PRO A 1 78 ? 2.064 -18.938 -7.754 1 96.94 78 PRO A CA 1
ATOM 576 C C . PRO A 1 78 ? 3.18 -18.688 -6.742 1 96.94 78 PRO A C 1
ATOM 578 O O . PRO A 1 78 ? 4.289 -19.203 -6.895 1 96.94 78 PRO A O 1
ATOM 581 N N . HIS A 1 79 ? 2.867 -17.891 -5.727 1 98.31 79 HIS A N 1
ATOM 582 C CA . HIS A 1 79 ? 3.807 -17.5 -4.684 1 98.31 79 HIS A CA 1
ATOM 583 C C . HIS A 1 79 ? 3.076 -17.125 -3.396 1 98.31 79 HIS A C 1
ATOM 585 O O . HIS A 1 79 ? 1.844 -17.109 -3.359 1 98.31 79 HIS A O 1
ATOM 591 N N . THR A 1 80 ? 3.811 -16.984 -2.326 1 96.25 80 THR A N 1
ATOM 592 C CA . THR A 1 80 ? 3.271 -16.562 -1.04 1 96.25 80 THR A CA 1
ATOM 593 C C . THR A 1 80 ? 4.105 -15.422 -0.456 1 96.25 80 THR A C 1
ATOM 595 O O . THR A 1 80 ? 5.258 -15.227 -0.847 1 96.25 80 THR A O 1
ATOM 598 N N . HIS A 1 81 ? 3.49 -14.609 0.343 1 97.12 81 HIS A N 1
ATOM 599 C CA . HIS A 1 81 ? 4.148 -13.664 1.242 1 97.12 81 HIS A CA 1
ATOM 600 C C . HIS A 1 81 ? 3.938 -14.062 2.701 1 97.12 81 HIS A C 1
ATOM 602 O O . HIS A 1 81 ? 2.867 -13.812 3.264 1 97.12 81 HIS A O 1
ATOM 608 N N . PRO A 1 82 ? 4.965 -14.641 3.383 1 92.75 82 PRO A N 1
ATOM 609 C CA . PRO A 1 82 ? 4.777 -15.203 4.723 1 92.75 82 PRO A CA 1
ATOM 610 C C . PRO A 1 82 ? 4.547 -14.133 5.785 1 92.75 82 PRO A C 1
ATOM 612 O O . PRO A 1 82 ? 4.012 -14.43 6.855 1 92.75 82 PRO A O 1
ATOM 615 N N . ARG A 1 83 ? 4.871 -12.875 5.504 1 92.31 83 ARG A N 1
ATOM 616 C CA . ARG A 1 83 ? 4.867 -11.898 6.59 1 92.31 83 ARG A CA 1
ATOM 617 C C . ARG A 1 83 ? 3.873 -10.781 6.32 1 92.31 83 ARG A C 1
ATOM 619 O O . ARG A 1 83 ? 3.898 -9.742 6.984 1 92.31 83 ARG A O 1
ATOM 626 N N . SER A 1 84 ? 3.064 -10.977 5.289 1 95.5 84 SER A N 1
ATOM 627 C CA . SER A 1 84 ? 2.098 -9.914 5.023 1 95.5 84 SER A CA 1
ATOM 628 C C . SER A 1 84 ? 1.027 -10.375 4.039 1 95.5 84 SER A C 1
ATOM 630 O O . SER A 1 84 ? 1.299 -11.195 3.16 1 95.5 84 SER A O 1
ATOM 632 N N . ALA A 1 85 ? -0.176 -9.805 4.172 1 96.75 85 ALA A N 1
ATOM 633 C CA . ALA A 1 85 ? -1.122 -9.789 3.057 1 96.75 85 ALA A CA 1
ATOM 634 C C . ALA A 1 85 ? -0.637 -8.867 1.94 1 96.75 85 ALA A C 1
ATOM 636 O O . ALA A 1 85 ? 0.27 -8.055 2.145 1 96.75 85 ALA A O 1
ATOM 637 N N . GLU A 1 86 ? -1.089 -9.047 0.794 1 97.94 86 GLU A N 1
ATOM 638 C CA . GLU A 1 86 ? -0.874 -8.195 -0.374 1 97.94 86 GLU A CA 1
ATOM 639 C C . GLU A 1 86 ? -2.178 -7.555 -0.835 1 97.94 86 GLU A C 1
ATOM 641 O O . GLU A 1 86 ? -3.129 -8.25 -1.194 1 97.94 86 GLU A O 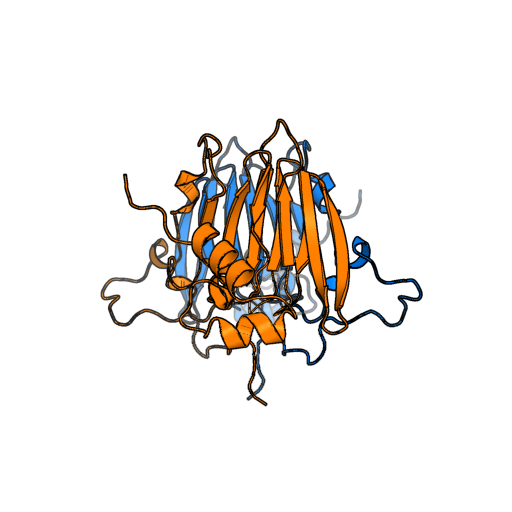1
ATOM 646 N N . LEU A 1 87 ? -2.309 -6.254 -0.707 1 98.75 87 LEU A N 1
ATOM 647 C CA . LEU A 1 87 ? -3.418 -5.504 -1.283 1 98.75 87 LEU A CA 1
ATOM 648 C C . LEU A 1 87 ? -3.053 -4.973 -2.666 1 98.75 87 LEU A C 1
ATOM 650 O O . LEU A 1 87 ? -2.248 -4.047 -2.789 1 98.75 87 LEU A O 1
ATOM 654 N N . PHE A 1 88 ? -3.629 -5.625 -3.639 1 98.69 88 PHE A N 1
ATOM 655 C CA . PHE A 1 88 ? -3.293 -5.492 -5.051 1 98.69 88 PHE A CA 1
ATOM 656 C C . PHE A 1 88 ? -4.227 -4.504 -5.742 1 98.69 88 PHE A C 1
ATOM 658 O O . PHE A 1 88 ? -5.445 -4.676 -5.723 1 98.69 88 PHE A O 1
ATOM 665 N N . PHE A 1 89 ? -3.703 -3.408 -6.266 1 98.81 89 PHE A N 1
ATOM 666 C CA . PHE A 1 89 ? -4.445 -2.342 -6.93 1 98.81 89 PHE A CA 1
ATOM 667 C C . PHE A 1 89 ? -4.117 -2.295 -8.414 1 98.81 89 PHE A C 1
ATOM 669 O O . PHE A 1 89 ? -3.018 -1.894 -8.797 1 98.81 89 PHE A O 1
ATOM 676 N N . LEU A 1 90 ? -5.074 -2.693 -9.32 1 98.75 90 LEU A N 1
ATOM 677 C CA . LEU A 1 90 ? -4.867 -2.637 -10.766 1 98.75 90 LEU A CA 1
ATOM 678 C C . LEU A 1 90 ? -5.105 -1.226 -11.289 1 98.75 90 LEU A C 1
ATOM 680 O O . LEU A 1 90 ? -6.234 -0.731 -11.266 1 98.75 90 LEU A O 1
ATOM 684 N N . ILE A 1 91 ? -4.094 -0.623 -11.789 1 97.25 91 ILE A N 1
ATOM 685 C CA . ILE A 1 91 ? -4.246 0.776 -12.18 1 97.25 91 ILE A CA 1
ATOM 686 C C . ILE A 1 91 ? -4.262 0.893 -13.703 1 97.25 91 ILE A C 1
ATOM 688 O O . ILE A 1 91 ? -4.438 1.985 -14.242 1 97.25 91 ILE A O 1
ATOM 692 N N . GLY A 1 92 ? -4.039 -0.208 -14.43 1 97.44 92 GLY A N 1
ATOM 693 C CA . GLY A 1 92 ? -4.148 -0.257 -15.875 1 97.44 92 GLY A CA 1
ATOM 694 C C . GLY A 1 92 ? -4.293 -1.668 -16.422 1 97.44 92 GLY A C 1
ATOM 695 O O . GLY A 1 92 ? -3.588 -2.58 -15.977 1 97.44 92 GLY A O 1
ATOM 696 N N . GLY A 1 93 ? -5.184 -1.855 -17.391 1 97.75 93 GLY A N 1
ATOM 697 C CA . GLY A 1 93 ? -5.355 -3.139 -18.062 1 97.75 93 GLY A CA 1
ATOM 698 C C . GLY A 1 93 ? -6.363 -4.035 -17.359 1 97.75 93 GLY A C 1
ATOM 699 O O . GLY A 1 93 ? -7.309 -3.551 -16.734 1 97.75 93 GLY A O 1
ATOM 700 N N . THR A 1 94 ? -6.227 -5.359 -17.672 1 98.19 94 THR A N 1
ATOM 701 C CA . THR A 1 94 ? -7.035 -6.418 -17.078 1 98.19 94 THR A CA 1
ATOM 702 C C . THR A 1 94 ? -6.156 -7.566 -16.594 1 98.19 94 THR A C 1
ATOM 704 O O . THR A 1 94 ? -5.117 -7.855 -17.203 1 98.19 94 THR A O 1
ATOM 707 N N . LEU A 1 95 ? -6.555 -8.18 -15.5 1 98.69 95 LEU A N 1
ATOM 708 C CA . LEU A 1 95 ? -5.793 -9.305 -14.961 1 98.69 95 LEU A CA 1
ATOM 709 C C . LEU A 1 95 ? -6.727 -10.367 -14.391 1 98.69 95 LEU A C 1
ATOM 711 O O . LEU A 1 95 ? -7.738 -10.039 -13.766 1 98.69 95 LEU A O 1
ATOM 715 N N . GLU A 1 96 ? -6.375 -11.57 -14.555 1 98.69 96 GLU A N 1
ATOM 716 C CA . GLU A 1 96 ? -6.934 -12.68 -13.797 1 98.69 96 GLU A CA 1
ATOM 717 C C . GLU A 1 96 ? -6.102 -12.969 -12.547 1 98.69 96 GLU A C 1
ATOM 719 O O . GLU A 1 96 ? -4.879 -13.094 -12.625 1 98.69 96 GLU A O 1
ATOM 724 N N . VAL A 1 97 ? -6.762 -13.008 -11.398 1 98.81 97 VAL A N 1
ATOM 725 C CA . VAL A 1 97 ? -6.047 -13.234 -10.148 1 98.81 97 VAL A CA 1
ATOM 726 C C . VAL A 1 97 ? -6.723 -14.352 -9.359 1 98.81 97 VAL A C 1
ATOM 728 O O . VAL A 1 97 ? -7.875 -14.695 -9.625 1 98.81 97 VAL A O 1
ATOM 731 N N . GLY A 1 98 ? -5.988 -14.875 -8.383 1 98.44 98 GLY A N 1
ATOM 732 C CA . GLY A 1 98 ? -6.586 -15.859 -7.496 1 98.44 98 GLY A CA 1
ATOM 733 C C . GLY A 1 98 ? -5.664 -16.281 -6.363 1 98.44 98 GLY A C 1
ATOM 734 O O . GLY A 1 98 ? -4.457 -16.047 -6.418 1 98.44 98 GLY A O 1
ATOM 735 N N . PHE A 1 99 ? -6.242 -16.797 -5.293 1 98.38 99 PHE A N 1
ATOM 736 C CA . PHE A 1 99 ? -5.508 -17.422 -4.199 1 98.38 99 PHE A CA 1
ATOM 737 C C . PHE A 1 99 ? -6.207 -18.703 -3.729 1 98.38 99 PHE A C 1
ATOM 739 O O . PHE A 1 99 ? -7.367 -18.938 -4.07 1 98.38 99 PHE A O 1
ATOM 746 N N . VAL A 1 100 ? -5.535 -19.547 -3.076 1 97.06 100 VAL A N 1
ATOM 747 C CA . VAL A 1 100 ? -6.043 -20.797 -2.523 1 97.06 100 VAL A CA 1
ATOM 748 C C . VAL A 1 100 ? -5.957 -20.75 -0.999 1 97.06 100 VAL A C 1
ATOM 750 O O . VAL A 1 100 ? -4.898 -20.469 -0.436 1 97.06 100 VAL A O 1
ATOM 753 N N . ASP A 1 101 ? -7.062 -21.094 -0.39 1 94.88 101 ASP A N 1
ATOM 754 C CA . ASP A 1 101 ? -7.047 -21.078 1.069 1 94.88 101 ASP A CA 1
ATOM 755 C C . ASP A 1 101 ? -6.543 -22.391 1.633 1 94.88 101 ASP A C 1
ATOM 757 O O . ASP A 1 101 ? -6.156 -23.297 0.877 1 94.88 101 ASP A O 1
ATOM 761 N N . THR A 1 102 ? -6.461 -22.547 2.98 1 93.75 102 THR A N 1
ATOM 762 C CA . THR A 1 102 ? -5.859 -23.703 3.625 1 93.75 102 THR A CA 1
ATOM 763 C C . THR A 1 102 ? -6.758 -24.922 3.48 1 93.75 102 THR A C 1
ATOM 765 O O . THR A 1 102 ? -6.332 -26.062 3.75 1 93.75 102 THR A O 1
ATOM 768 N N . LYS A 1 103 ? -7.977 -24.719 2.982 1 93.94 103 LYS A N 1
ATOM 769 C CA . LYS A 1 103 ? -8.883 -25.812 2.688 1 93.94 103 LYS A CA 1
ATOM 770 C C . LYS A 1 103 ? -8.844 -26.188 1.206 1 93.94 103 LYS A C 1
ATOM 772 O O . LYS A 1 103 ? -9.664 -26.969 0.731 1 93.94 103 LYS A O 1
ATOM 777 N N . ASN A 1 104 ? -7.961 -25.516 0.485 1 93.94 104 ASN A N 1
ATOM 778 C CA . ASN A 1 104 ? -7.727 -25.734 -0.938 1 93.94 104 ASN A CA 1
ATOM 779 C C . ASN A 1 104 ? -8.875 -25.203 -1.787 1 93.94 104 ASN A C 1
ATOM 781 O O . ASN A 1 104 ? -9.188 -25.766 -2.838 1 93.94 104 ASN A O 1
ATOM 785 N N . ASN A 1 105 ? -9.594 -24.234 -1.252 1 94.44 105 ASN A N 1
ATOM 786 C CA . ASN A 1 105 ? -10.547 -23.5 -2.084 1 94.44 105 ASN A CA 1
ATOM 787 C C . ASN A 1 105 ? -9.859 -22.422 -2.908 1 94.44 105 ASN A C 1
ATOM 789 O O . ASN A 1 105 ? -9.047 -21.656 -2.383 1 94.44 105 ASN A O 1
ATOM 793 N N . LEU A 1 106 ? -10.219 -22.438 -4.176 1 96.5 106 LEU A N 1
ATOM 794 C CA . LEU A 1 106 ? -9.688 -21.422 -5.074 1 96.5 106 LEU A CA 1
ATOM 795 C C . LEU A 1 106 ? -10.648 -20.25 -5.184 1 96.5 106 LEU A C 1
ATOM 797 O O . LEU A 1 106 ? -11.828 -20.422 -5.504 1 96.5 106 LEU A O 1
ATOM 801 N N . PHE A 1 107 ? -10.18 -19.078 -4.883 1 96.38 107 PHE A N 1
ATOM 802 C CA . PHE A 1 107 ? -10.891 -17.812 -5.086 1 96.38 107 PHE A CA 1
ATOM 803 C C . PHE A 1 107 ? -10.289 -17.031 -6.242 1 96.38 107 PHE A C 1
ATOM 805 O O . PHE A 1 107 ? -9.094 -16.734 -6.234 1 96.38 107 PHE A O 1
ATOM 812 N N . THR A 1 108 ? -11.078 -16.719 -7.273 1 97.94 108 THR A N 1
ATOM 813 C CA . THR A 1 108 ? -10.555 -16.047 -8.453 1 97.94 108 THR A CA 1
ATOM 814 C C . THR A 1 108 ? -11.383 -14.805 -8.781 1 97.94 108 THR A C 1
ATOM 816 O O . THR A 1 108 ? -12.5 -14.648 -8.281 1 97.94 108 THR A O 1
ATOM 819 N N . GLN A 1 109 ? -10.836 -13.953 -9.555 1 98.38 109 GLN A N 1
ATOM 820 C CA . GLN A 1 109 ? -11.508 -12.773 -10.086 1 98.38 109 GLN A CA 1
ATOM 821 C C . GLN A 1 109 ? -10.828 -12.273 -11.359 1 98.38 109 GLN A C 1
ATOM 823 O O . GLN A 1 109 ? -9.617 -12.461 -11.539 1 98.38 109 GLN A O 1
ATOM 828 N N . THR A 1 110 ? -11.57 -11.758 -12.227 1 98.5 110 THR A N 1
ATOM 829 C CA . THR A 1 110 ? -11.047 -10.93 -13.305 1 98.5 110 THR A CA 1
ATOM 830 C C . THR A 1 110 ? -11.133 -9.453 -12.938 1 98.5 110 THR A C 1
ATOM 832 O O . THR A 1 110 ? -12.227 -8.93 -12.711 1 98.5 110 THR A O 1
ATOM 835 N N . LEU A 1 111 ? -10.031 -8.805 -12.875 1 98.62 111 LEU A N 1
ATOM 836 C CA . LEU A 1 111 ? -9.969 -7.406 -12.453 1 98.62 111 LEU A CA 1
ATOM 837 C C . LEU A 1 111 ? -9.938 -6.477 -13.664 1 98.62 111 LEU A C 1
ATOM 839 O O . LEU A 1 111 ? -9.352 -6.812 -14.695 1 98.62 111 LEU A O 1
ATOM 843 N N . GLN A 1 112 ? -10.523 -5.375 -13.523 1 97.75 112 GLN A N 1
ATOM 844 C CA . GLN A 1 112 ? -10.359 -4.25 -14.438 1 97.75 112 GLN A CA 1
ATOM 845 C C . GLN A 1 112 ? -9.711 -3.059 -13.727 1 97.75 112 GLN A C 1
ATOM 847 O O . GLN A 1 112 ? -9.617 -3.035 -12.5 1 97.75 112 GLN A O 1
ATOM 852 N N . THR A 1 113 ? -9.258 -2.094 -14.555 1 98.25 113 THR A N 1
ATOM 853 C CA . THR A 1 113 ? -8.602 -0.91 -14 1 98.25 113 THR A CA 1
ATOM 854 C C . THR A 1 113 ? -9.453 -0.298 -12.891 1 98.25 113 THR A C 1
ATOM 856 O O . THR A 1 113 ? -10.656 -0.118 -13.047 1 98.25 113 THR A O 1
ATOM 859 N N . GLY A 1 114 ? -8.758 -0.04 -11.695 1 98.06 114 GLY A N 1
ATOM 860 C CA . GLY A 1 114 ? -9.453 0.545 -10.562 1 98.06 114 GLY A CA 1
ATOM 861 C C . GLY A 1 114 ? -9.82 -0.473 -9.5 1 98.06 114 GLY A C 1
ATOM 862 O O . GLY A 1 114 ? -10.172 -0.105 -8.375 1 98.06 114 GLY A O 1
ATOM 863 N N . ASP A 1 115 ? -9.758 -1.764 -9.836 1 98.56 115 ASP A N 1
ATOM 864 C CA . ASP A 1 115 ? -10.117 -2.811 -8.883 1 98.56 115 ASP A CA 1
ATOM 865 C C . ASP A 1 115 ? -8.977 -3.082 -7.91 1 98.56 115 ASP A C 1
ATOM 867 O O . ASP A 1 115 ? -7.805 -3.02 -8.289 1 98.56 115 ASP A O 1
ATOM 871 N N . LEU A 1 116 ? -9.344 -3.346 -6.68 1 98.81 116 LEU A N 1
ATOM 872 C CA . LEU A 1 116 ? -8.43 -3.92 -5.699 1 98.81 116 LEU A CA 1
ATOM 873 C C . LEU A 1 116 ? -8.758 -5.387 -5.441 1 98.81 116 LEU A C 1
ATOM 875 O O . LEU A 1 116 ? -9.914 -5.797 -5.547 1 98.81 116 LEU A O 1
ATOM 879 N N . PHE A 1 117 ? -7.855 -6.195 -5.133 1 98.69 117 PHE A N 1
ATOM 880 C CA . PHE A 1 117 ? -7.984 -7.57 -4.66 1 98.69 117 PHE A CA 1
ATOM 881 C C . PHE A 1 117 ? -7.035 -7.836 -3.5 1 98.69 117 PHE A C 1
ATOM 883 O O . PHE A 1 117 ? -5.871 -7.43 -3.537 1 98.69 117 PHE A O 1
ATOM 890 N N . VAL A 1 118 ? -7.461 -8.453 -2.422 1 98.62 118 VAL A N 1
ATOM 891 C CA . VAL A 1 118 ? -6.578 -8.742 -1.298 1 98.62 118 VAL A CA 1
ATOM 892 C C . VAL A 1 118 ? -6.211 -10.219 -1.293 1 98.62 118 VAL A C 1
ATOM 894 O O . VAL A 1 118 ? -7.086 -11.086 -1.398 1 98.62 118 VAL A O 1
ATOM 897 N N . PHE A 1 119 ? -4.922 -10.5 -1.291 1 98.19 119 PHE A N 1
ATOM 898 C CA . PHE A 1 119 ? -4.375 -11.828 -1.061 1 98.19 119 PHE A CA 1
ATOM 899 C C . PHE A 1 119 ? -3.982 -12.008 0.401 1 98.19 119 PHE A C 1
ATOM 901 O O . PHE A 1 119 ? -3.043 -11.367 0.879 1 98.19 119 PHE A O 1
ATOM 908 N N . PRO A 1 120 ? -4.59 -12.922 1.104 1 96.38 120 PRO A N 1
ATOM 909 C CA . PRO A 1 120 ? -4.293 -13.094 2.529 1 96.38 120 PRO A CA 1
ATOM 910 C C . PRO A 1 120 ? -2.869 -13.578 2.779 1 96.38 120 PRO A C 1
ATOM 912 O O . PRO A 1 120 ? -2.299 -14.289 1.944 1 96.38 120 PRO A O 1
ATOM 915 N N . LYS A 1 121 ? -2.365 -13.219 3.934 1 94.88 121 LYS A N 1
ATOM 916 C CA . LYS A 1 121 ? -1.01 -13.539 4.371 1 94.88 121 LYS A CA 1
ATOM 917 C C . LYS A 1 121 ? -0.741 -15.039 4.289 1 94.88 121 LYS A C 1
ATOM 919 O O . LYS A 1 121 ? -1.524 -15.844 4.793 1 94.88 121 LYS A O 1
ATOM 924 N N . GLY A 1 122 ? 0.285 -15.359 3.6 1 94.38 122 GLY A N 1
ATOM 925 C CA . GLY A 1 122 ? 0.794 -16.719 3.609 1 94.38 122 GLY A CA 1
ATOM 926 C C . GLY A 1 122 ? 0.087 -17.641 2.621 1 94.38 122 GLY A C 1
ATOM 927 O O . GLY A 1 122 ? 0.487 -18.781 2.432 1 94.38 122 GLY A O 1
ATOM 928 N N . LEU A 1 123 ? -0.961 -17.156 2.01 1 96.12 123 LEU A N 1
ATOM 929 C CA . LEU A 1 123 ? -1.699 -18.016 1.093 1 96.12 123 LEU A CA 1
ATOM 930 C C . LEU A 1 123 ? -1.12 -17.938 -0.315 1 96.12 123 LEU A C 1
ATOM 932 O O . LEU A 1 123 ? -0.74 -16.859 -0.772 1 96.12 123 LEU A O 1
ATOM 936 N N . ALA A 1 124 ? -1.076 -19.047 -0.973 1 97.12 124 ALA A N 1
ATOM 937 C CA . ALA A 1 124 ? -0.618 -19.094 -2.359 1 97.12 124 ALA A CA 1
ATOM 938 C C . ALA A 1 124 ? -1.533 -18.266 -3.264 1 97.12 124 ALA A C 1
ATOM 940 O O . ALA A 1 124 ? -2.758 -18.344 -3.152 1 97.12 124 ALA A O 1
ATOM 941 N N . HIS A 1 125 ? -0.968 -17.453 -4.141 1 98.75 125 HIS A N 1
ATOM 942 C CA . HIS A 1 125 ? -1.754 -16.641 -5.059 1 98.75 125 HIS A CA 1
ATOM 943 C C . HIS A 1 125 ? -0.979 -16.344 -6.34 1 98.75 125 HIS A C 1
ATOM 945 O O . HIS A 1 125 ? 0.211 -16.656 -6.434 1 98.75 125 HIS A O 1
ATOM 951 N N . PHE A 1 126 ? -1.651 -15.875 -7.395 1 98.44 126 PHE A N 1
ATOM 952 C CA . PHE A 1 126 ? -1.074 -15.633 -8.711 1 98.44 126 PHE A CA 1
ATOM 953 C C . PHE A 1 126 ? -1.81 -14.508 -9.43 1 98.44 126 PHE A C 1
ATOM 955 O O . PHE A 1 126 ? -2.9 -14.109 -9.016 1 98.44 126 PHE A O 1
ATOM 962 N N . GLN A 1 127 ? -1.269 -13.945 -10.344 1 98.75 127 GLN A N 1
ATOM 963 C CA . GLN A 1 127 ? -1.833 -12.992 -11.289 1 98.75 127 GLN A CA 1
ATOM 964 C C . GLN A 1 127 ? -1.472 -13.359 -12.719 1 98.75 127 GLN A C 1
ATOM 966 O O . GLN A 1 127 ? -0.347 -13.781 -12.992 1 98.75 127 GLN A O 1
ATOM 971 N N . TYR A 1 128 ? -2.402 -13.164 -13.617 1 98.62 128 TYR A N 1
ATOM 972 C CA . TYR A 1 128 ? -2.219 -13.547 -15.016 1 98.62 128 TYR A CA 1
ATOM 973 C C . TYR A 1 128 ? -2.838 -12.523 -15.953 1 98.62 128 TYR A C 1
ATOM 975 O O . TYR A 1 128 ? -4.016 -12.18 -15.82 1 98.62 128 TYR A O 1
ATOM 983 N N . ASN A 1 129 ? -1.993 -11.984 -16.906 1 98.75 129 ASN A N 1
ATOM 984 C CA . ASN A 1 129 ? -2.527 -11.148 -17.969 1 98.75 129 ASN A CA 1
ATOM 985 C C . ASN A 1 129 ? -2.975 -11.984 -19.172 1 98.75 129 ASN A C 1
ATOM 987 O O . ASN A 1 129 ? -2.17 -12.297 -20.047 1 98.75 129 ASN A O 1
ATOM 991 N N . ALA A 1 130 ? -4.227 -12.164 -19.25 1 97.62 130 ALA A N 1
ATOM 992 C CA . ALA A 1 130 ? -4.781 -13 -20.297 1 97.62 130 ALA A CA 1
ATOM 993 C C . ALA A 1 130 ? -5.098 -12.172 -21.547 1 97.62 130 ALA A C 1
ATOM 995 O O . ALA A 1 130 ? -5.508 -12.719 -22.578 1 97.62 130 ALA A O 1
ATOM 996 N N . ASP A 1 131 ? -5.043 -10.852 -21.422 1 96.81 131 ASP A N 1
ATOM 997 C CA . ASP A 1 131 ? -5.281 -9.992 -22.578 1 96.81 131 ASP A CA 1
ATOM 998 C C . ASP A 1 131 ? -4.203 -10.188 -23.641 1 96.81 131 ASP A C 1
ATOM 1000 O O . ASP A 1 131 ? -3.018 -9.969 -23.391 1 96.81 131 ASP A O 1
ATOM 1004 N N . ALA A 1 132 ? -4.516 -10.594 -24.812 1 94.44 132 ALA A N 1
ATOM 1005 C CA . ALA A 1 132 ? -3.576 -10.953 -25.859 1 94.44 132 ALA A CA 1
ATOM 1006 C C . ALA A 1 132 ? -2.908 -9.719 -26.453 1 94.44 132 ALA A C 1
ATOM 1008 O O . ALA A 1 132 ? -1.896 -9.82 -27.156 1 94.44 132 ALA A O 1
ATOM 1009 N N . GLU A 1 133 ? -3.383 -8.547 -26.188 1 95.62 133 GLU A N 1
ATOM 1010 C CA . GLU A 1 133 ? -2.924 -7.359 -26.906 1 95.62 133 GLU A CA 1
ATOM 1011 C C . GLU A 1 133 ? -2.352 -6.32 -25.953 1 95.62 133 GLU A C 1
ATOM 1013 O O . GLU A 1 133 ? -1.412 -5.602 -26.297 1 95.62 133 GLU A O 1
ATOM 1018 N N . ASN A 1 134 ? -2.916 -6.234 -24.75 1 96.75 134 ASN A N 1
ATOM 1019 C CA . ASN A 1 134 ? -2.613 -5.074 -23.922 1 96.75 134 ASN A CA 1
ATOM 1020 C C . ASN A 1 134 ? -1.84 -5.473 -22.672 1 96.75 134 ASN A C 1
ATOM 1022 O O . ASN A 1 134 ? -2.102 -6.527 -22.078 1 96.75 134 ASN A O 1
ATOM 1026 N N . PRO A 1 135 ? -0.875 -4.656 -22.266 1 98.06 135 PRO A N 1
ATOM 1027 C CA . PRO A 1 135 ? -0.208 -4.855 -20.984 1 98.06 135 PRO A CA 1
ATOM 1028 C C . PRO A 1 135 ? -1.074 -4.434 -19.797 1 98.06 135 PRO A C 1
ATOM 1030 O O . PRO A 1 135 ? -2.131 -3.826 -19.984 1 98.06 135 PRO A O 1
ATOM 1033 N N . ALA A 1 136 ? -0.667 -4.832 -18.625 1 98.31 136 ALA A N 1
ATOM 1034 C CA . ALA A 1 136 ? -1.304 -4.422 -17.391 1 98.31 136 ALA A CA 1
ATOM 1035 C C . ALA A 1 136 ? -0.269 -3.928 -16.375 1 98.31 136 ALA A C 1
ATOM 1037 O O . ALA A 1 136 ? 0.9 -4.316 -16.438 1 98.31 136 ALA A O 1
ATOM 1038 N N . ILE A 1 137 ? -0.657 -3.023 -15.492 1 98.44 137 ILE A N 1
ATOM 1039 C CA . ILE A 1 137 ? 0.202 -2.48 -14.445 1 98.44 137 ILE A CA 1
ATOM 1040 C C . ILE A 1 137 ? -0.576 -2.391 -13.133 1 98.44 137 ILE A C 1
ATOM 1042 O O . ILE A 1 137 ? -1.747 -2.004 -13.125 1 98.44 137 ILE A O 1
ATOM 1046 N N . ALA A 1 138 ? 0.051 -2.871 -12.055 1 98.69 138 ALA A N 1
ATOM 1047 C CA . ALA A 1 138 ? -0.586 -2.877 -10.734 1 98.69 138 ALA A CA 1
ATOM 1048 C C . ALA A 1 138 ? 0.385 -2.418 -9.656 1 98.69 138 ALA A C 1
ATOM 1050 O O . ALA A 1 138 ? 1.603 -2.436 -9.859 1 98.69 138 ALA A O 1
ATOM 1051 N N . ILE A 1 139 ? -0.162 -1.911 -8.539 1 98.75 139 ILE A N 1
ATOM 1052 C CA . ILE A 1 139 ? 0.58 -1.542 -7.336 1 98.75 139 ILE A CA 1
ATOM 1053 C C . ILE A 1 139 ? 0.134 -2.414 -6.164 1 98.75 139 ILE A C 1
ATOM 1055 O O . ILE A 1 139 ? -1.06 -2.506 -5.867 1 98.75 139 ILE A O 1
ATOM 1059 N N . SER A 1 140 ? 1.064 -3.076 -5.551 1 98.81 140 SER A N 1
ATOM 1060 C CA . SER A 1 140 ? 0.773 -3.857 -4.352 1 98.81 140 SER A CA 1
ATOM 1061 C C . SER A 1 140 ? 1.261 -3.145 -3.096 1 98.81 140 SER A C 1
ATOM 1063 O O . SER A 1 140 ? 2.391 -2.654 -3.053 1 98.81 140 SER A O 1
ATOM 1065 N N . ALA A 1 141 ? 0.425 -3.041 -2.127 1 98.75 141 ALA A N 1
ATOM 1066 C CA . ALA A 1 141 ? 0.811 -2.633 -0.779 1 98.75 141 ALA A CA 1
ATOM 1067 C C . ALA A 1 141 ? 0.889 -3.836 0.157 1 98.75 141 ALA A C 1
ATOM 1069 O O . ALA A 1 141 ? 0.067 -4.754 0.071 1 98.75 141 ALA A O 1
ATOM 1070 N N . PHE A 1 142 ? 1.868 -3.826 1.062 1 97.44 142 PHE A N 1
ATOM 1071 C CA . PHE A 1 142 ? 2.064 -4.855 2.08 1 97.44 142 PHE A CA 1
ATOM 1072 C C . PHE A 1 142 ? 2.092 -4.238 3.473 1 97.44 142 PHE A C 1
ATOM 1074 O O . PHE A 1 142 ? 2.68 -3.174 3.676 1 97.44 142 PHE A O 1
ATOM 1081 N N . GLY A 1 143 ? 1.453 -4.898 4.434 1 95.38 143 GLY A N 1
ATOM 1082 C CA . GLY A 1 143 ? 1.498 -4.469 5.82 1 95.38 143 GLY A CA 1
ATOM 1083 C C . GLY A 1 143 ? 2.77 -4.887 6.535 1 95.38 143 GLY A C 1
ATOM 1084 O O . GLY A 1 143 ? 2.73 -5.312 7.691 1 95.38 143 GLY A O 1
ATOM 1085 N N . SER A 1 144 ? 3.83 -4.914 5.879 1 94.94 144 SER A N 1
ATOM 1086 C CA . SER A 1 144 ? 5.176 -5.215 6.352 1 94.94 144 SER A CA 1
ATOM 1087 C C . SER A 1 144 ? 6.23 -4.523 5.496 1 94.94 144 SER A C 1
ATOM 1089 O O . SER A 1 144 ? 6.059 -4.375 4.285 1 94.94 144 SER A O 1
ATOM 1091 N N . ALA A 1 145 ? 7.285 -4.059 6.18 1 94.94 145 ALA A N 1
ATOM 1092 C CA . ALA A 1 145 ? 8.406 -3.514 5.418 1 94.94 145 ALA A CA 1
ATOM 1093 C C . ALA A 1 145 ? 9.164 -4.621 4.695 1 94.94 145 ALA A C 1
ATOM 1095 O O . ALA A 1 145 ? 9.977 -4.348 3.807 1 94.94 145 ALA A O 1
ATOM 1096 N N . ASN A 1 146 ? 8.93 -5.789 5.129 1 94.25 146 ASN A N 1
ATOM 1097 C CA . ASN A 1 146 ? 9.578 -6.98 4.594 1 94.25 146 ASN A CA 1
ATOM 1098 C C . ASN A 1 146 ? 8.609 -8.156 4.5 1 94.25 146 ASN A C 1
ATOM 1100 O O . ASN A 1 146 ? 8.711 -9.109 5.273 1 94.25 146 ASN A O 1
ATOM 1104 N N . ALA A 1 147 ? 7.812 -8.172 3.498 1 94.75 147 ALA A N 1
ATOM 1105 C CA . ALA A 1 147 ? 6.738 -9.148 3.352 1 94.75 147 ALA A CA 1
ATOM 1106 C C . ALA A 1 147 ? 7.293 -10.531 3.045 1 94.75 147 ALA A C 1
ATOM 1108 O O . ALA A 1 147 ? 6.656 -11.547 3.352 1 94.75 147 ALA A O 1
ATOM 1109 N N . GLY A 1 148 ? 8.531 -10.586 2.428 1 94.38 148 GLY A N 1
ATOM 1110 C CA . GLY A 1 148 ? 9.047 -11.836 1.905 1 94.38 148 GLY A CA 1
ATOM 1111 C C . GLY A 1 148 ? 8.297 -12.336 0.683 1 94.38 148 GLY A C 1
ATOM 1112 O O . GLY A 1 148 ? 7.129 -11.992 0.485 1 94.38 148 GLY A O 1
ATOM 1113 N N . THR A 1 149 ? 8.977 -13.07 -0.138 1 95.88 149 THR A N 1
ATOM 1114 C CA . THR A 1 149 ? 8.383 -13.719 -1.298 1 95.88 149 THR A CA 1
ATOM 1115 C C . THR A 1 149 ? 8.898 -15.148 -1.446 1 95.88 149 THR A C 1
ATOM 1117 O O . THR A 1 149 ? 10.109 -15.383 -1.414 1 95.88 149 THR A O 1
ATOM 1120 N N . VAL A 1 150 ? 8 -16.062 -1.481 1 94.12 150 VAL A N 1
ATOM 1121 C CA . VAL A 1 150 ? 8.336 -17.453 -1.737 1 94.12 150 VAL A CA 1
ATOM 1122 C C . VAL A 1 150 ? 7.746 -17.891 -3.076 1 94.12 150 VAL A C 1
ATOM 1124 O O . VAL A 1 150 ? 6.527 -18.047 -3.205 1 94.12 150 VAL A O 1
ATOM 1127 N N . SER A 1 151 ? 8.547 -18.078 -4.031 1 95.56 151 SER A N 1
ATOM 1128 C CA . SER A 1 151 ? 8.117 -18.641 -5.305 1 95.56 151 SER A CA 1
ATOM 1129 C C . SER A 1 151 ? 7.883 -20.141 -5.191 1 95.56 151 SER A C 1
ATOM 1131 O O . SER A 1 151 ? 8.828 -20.906 -5.02 1 95.56 151 SER A O 1
ATOM 1133 N N . ILE A 1 152 ? 6.691 -20.594 -5.41 1 92.94 152 ILE A N 1
ATOM 1134 C CA . ILE A 1 152 ? 6.363 -21.984 -5.18 1 92.94 152 ILE A CA 1
ATOM 1135 C C . ILE A 1 152 ? 7.082 -22.859 -6.207 1 92.94 152 ILE A C 1
ATOM 1137 O O . ILE A 1 152 ? 7.766 -23.828 -5.848 1 92.94 152 ILE A O 1
ATOM 1141 N N . PRO A 1 153 ? 7.043 -22.531 -7.531 1 93.44 153 PRO A N 1
ATOM 1142 C CA . PRO A 1 153 ? 7.777 -23.375 -8.484 1 93.44 153 PRO A CA 1
ATOM 1143 C C . PRO A 1 153 ? 9.273 -23.422 -8.195 1 93.44 153 PRO A C 1
ATOM 1145 O O . PRO A 1 153 ? 9.883 -24.484 -8.234 1 93.44 153 PRO A O 1
ATOM 1148 N N . SER A 1 154 ? 9.898 -22.312 -7.863 1 92.88 154 SER A N 1
ATOM 1149 C CA . SER A 1 154 ? 11.336 -22.266 -7.625 1 92.88 154 SER A CA 1
ATOM 1150 C C . SER A 1 154 ? 11.711 -23.016 -6.352 1 92.88 154 SER A C 1
ATOM 1152 O O . SER A 1 154 ? 12.734 -23.703 -6.305 1 92.88 154 SER A O 1
ATOM 1154 N N . THR A 1 155 ? 10.953 -22.859 -5.348 1 91.38 155 THR A N 1
ATOM 1155 C CA . THR A 1 155 ? 11.203 -23.531 -4.082 1 91.38 155 THR A CA 1
ATOM 1156 C C . THR A 1 155 ? 11.188 -25.047 -4.277 1 91.38 155 THR A C 1
ATOM 1158 O O . THR A 1 155 ? 12.031 -25.766 -3.729 1 91.38 155 THR A O 1
ATOM 1161 N N . LEU A 1 156 ? 10.281 -25.469 -5.098 1 90.44 156 LEU A N 1
ATOM 1162 C CA . LEU A 1 156 ? 10.102 -26.906 -5.262 1 90.44 156 LEU A CA 1
ATOM 1163 C C . LEU A 1 156 ? 11.109 -27.469 -6.258 1 90.44 156 LEU A C 1
ATOM 1165 O O . LEU A 1 156 ? 11.656 -28.562 -6.047 1 90.44 156 LEU A O 1
ATOM 1169 N N . PHE A 1 157 ? 11.438 -26.703 -7.258 1 93.31 157 PHE A N 1
ATOM 1170 C CA . PHE A 1 157 ? 12.07 -27.391 -8.383 1 93.31 157 PHE A CA 1
ATOM 1171 C C . PHE A 1 157 ? 13.43 -26.781 -8.688 1 93.31 157 PHE A C 1
ATOM 1173 O O . PHE A 1 157 ? 14.125 -27.219 -9.602 1 93.31 157 PHE A O 1
ATOM 1180 N N . THR A 1 158 ? 13.812 -25.781 -7.988 1 92.12 158 THR A N 1
ATOM 1181 C CA . THR A 1 158 ? 15.133 -25.219 -8.25 1 92.12 158 THR A CA 1
ATOM 1182 C C . THR A 1 158 ? 16.016 -25.281 -7.008 1 92.12 158 THR A C 1
ATOM 1184 O O . THR A 1 158 ? 17.016 -24.578 -6.918 1 92.12 158 THR A O 1
ATOM 1187 N N . THR A 1 159 ? 15.57 -26.094 -6.117 1 89.31 159 THR A N 1
ATOM 1188 C CA . THR A 1 159 ? 16.375 -26.312 -4.926 1 89.31 159 THR A CA 1
ATOM 1189 C C . THR A 1 159 ? 16.953 -27.719 -4.91 1 89.31 159 THR A C 1
ATOM 1191 O O . THR A 1 159 ? 16.859 -28.453 -5.906 1 89.31 159 THR A O 1
ATOM 1194 N N . GLY A 1 160 ? 17.594 -28.156 -3.885 1 88.81 160 GLY A N 1
ATOM 1195 C CA . GLY A 1 160 ? 18.266 -29.453 -3.816 1 88.81 160 GLY A CA 1
ATOM 1196 C C . GLY A 1 160 ? 17.375 -30.562 -3.275 1 88.81 160 GLY A C 1
ATOM 1197 O O . GLY A 1 160 ? 17.875 -31.578 -2.795 1 88.81 160 GLY A O 1
ATOM 1198 N N . ILE A 1 161 ? 16.047 -30.328 -3.322 1 91.44 161 ILE A N 1
ATOM 1199 C CA . ILE A 1 161 ? 15.148 -31.406 -2.908 1 91.44 161 ILE A CA 1
ATOM 1200 C C . ILE A 1 161 ? 15.328 -32.594 -3.828 1 91.44 161 ILE A C 1
ATOM 1202 O O . ILE A 1 161 ? 15.359 -32.469 -5.051 1 91.44 161 ILE A O 1
ATOM 1206 N N . ASP A 1 162 ? 15.336 -33.719 -3.281 1 94.75 162 ASP A N 1
ATOM 1207 C CA . ASP A 1 162 ? 15.602 -34.938 -4.004 1 94.75 162 ASP A CA 1
ATOM 1208 C C . ASP A 1 162 ? 14.492 -35.25 -5 1 94.75 162 ASP A C 1
ATOM 1210 O O . ASP A 1 162 ? 13.305 -35.094 -4.684 1 94.75 162 ASP A O 1
ATOM 1214 N N . ASP A 1 163 ? 14.883 -35.688 -6.199 1 96.12 163 ASP A N 1
ATOM 1215 C CA . ASP A 1 163 ? 13.922 -36 -7.258 1 96.12 163 ASP A CA 1
ATOM 1216 C C . ASP A 1 163 ? 12.93 -37.062 -6.809 1 96.12 163 ASP A C 1
ATOM 1218 O O . ASP A 1 163 ? 11.75 -37 -7.145 1 96.12 163 ASP A O 1
ATOM 1222 N N . ASN A 1 164 ? 13.375 -38.031 -6.102 1 95.62 164 ASN A N 1
ATOM 1223 C CA . ASN A 1 164 ? 12.5 -39.094 -5.652 1 95.62 164 ASN A CA 1
ATOM 1224 C C . ASN A 1 164 ? 11.453 -38.594 -4.66 1 95.62 164 ASN A C 1
ATOM 1226 O O . ASN A 1 164 ? 10.312 -39.062 -4.676 1 95.62 164 ASN A O 1
ATOM 1230 N N . VAL A 1 165 ? 11.914 -37.75 -3.766 1 95.56 165 VAL A N 1
ATOM 1231 C CA . VAL A 1 165 ? 10.984 -37.188 -2.803 1 95.56 165 VAL A CA 1
ATOM 1232 C C . VAL A 1 165 ? 9.859 -36.469 -3.541 1 95.56 165 VAL A C 1
ATOM 1234 O O . VAL A 1 165 ? 8.68 -36.625 -3.223 1 95.56 165 VAL A O 1
ATOM 1237 N N . LEU A 1 166 ? 10.195 -35.625 -4.539 1 94.5 166 LEU A N 1
ATOM 1238 C CA . LEU A 1 166 ? 9.203 -34.875 -5.3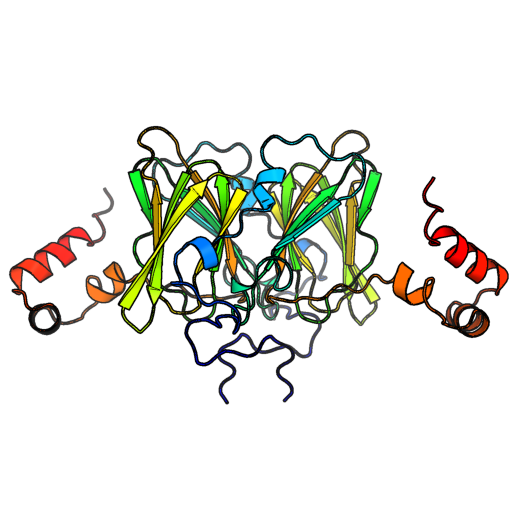01 1 94.5 166 LEU A CA 1
ATOM 1239 C C . LEU A 1 166 ? 8.312 -35.812 -6.113 1 94.5 166 LEU A C 1
ATOM 1241 O O . LEU A 1 166 ? 7.098 -35.656 -6.168 1 94.5 166 LEU A O 1
ATOM 1245 N N . ALA A 1 167 ? 8.922 -36.812 -6.723 1 96.06 167 ALA A N 1
ATOM 1246 C CA . ALA A 1 167 ? 8.164 -37.781 -7.539 1 96.06 167 ALA A CA 1
ATOM 1247 C C . ALA A 1 167 ? 7.105 -38.5 -6.703 1 96.06 167 ALA A C 1
ATOM 1249 O O . ALA A 1 167 ? 5.953 -38.594 -7.125 1 96.06 167 ALA A O 1
ATOM 1250 N N . ILE A 1 168 ? 7.449 -38.969 -5.605 1 95.94 168 ILE A N 1
ATOM 1251 C CA . ILE A 1 168 ? 6.52 -39.656 -4.719 1 95.94 168 ILE A CA 1
ATOM 1252 C C . ILE A 1 168 ? 5.43 -38.688 -4.262 1 95.94 168 ILE A C 1
ATOM 1254 O O . ILE A 1 168 ? 4.242 -39.031 -4.293 1 95.94 168 ILE A O 1
ATOM 1258 N N . SER A 1 169 ? 5.871 -37.469 -3.865 1 93.44 169 SER A N 1
ATOM 1259 C CA . SER A 1 169 ? 4.949 -36.469 -3.326 1 93.44 169 SER A CA 1
ATOM 1260 C C . SER A 1 169 ? 3.91 -36.062 -4.363 1 93.44 169 SER A C 1
ATOM 1262 O O . SER A 1 169 ? 2.752 -35.812 -4.023 1 93.44 169 SER A O 1
ATOM 1264 N N . PHE A 1 170 ? 4.383 -35.969 -5.574 1 95.5 170 PHE A N 1
ATOM 1265 C CA . PHE A 1 170 ? 3.504 -35.5 -6.641 1 95.5 170 PHE A CA 1
ATOM 1266 C C . PHE A 1 170 ? 2.881 -36.656 -7.379 1 95.5 170 PHE A C 1
ATOM 1268 O O . PHE A 1 170 ? 2.219 -36.5 -8.406 1 95.5 170 PHE A O 1
ATOM 1275 N N . LYS A 1 171 ? 3.172 -37.875 -6.836 1 97.19 171 LYS A N 1
ATOM 1276 C CA . LYS A 1 171 ? 2.635 -39.094 -7.422 1 97.19 171 LYS A CA 1
ATOM 1277 C C . LYS A 1 171 ? 2.934 -39.156 -8.914 1 97.19 171 LYS A C 1
ATOM 1279 O O . LYS A 1 171 ? 2.033 -39.406 -9.719 1 97.19 171 LYS A O 1
ATOM 1284 N N . THR A 1 172 ? 4.086 -38.938 -9.227 1 97.69 172 THR A N 1
ATOM 1285 C CA . THR A 1 172 ? 4.578 -38.969 -10.602 1 97.69 172 THR A CA 1
ATOM 1286 C C . THR A 1 172 ? 5.938 -39.656 -10.664 1 97.69 172 THR A C 1
ATOM 1288 O O . THR A 1 172 ? 6.297 -40.438 -9.766 1 97.69 172 THR A O 1
ATOM 1291 N N . ASP A 1 173 ? 6.672 -39.531 -11.789 1 97.81 173 ASP A N 1
ATOM 1292 C CA . ASP A 1 173 ? 7.953 -40.219 -11.945 1 97.81 173 ASP A CA 1
ATOM 1293 C C . ASP A 1 173 ? 9.109 -39.188 -11.977 1 97.81 173 ASP A C 1
ATOM 1295 O O . ASP A 1 173 ? 8.891 -38 -12.195 1 97.81 173 ASP A O 1
ATOM 1299 N N . VAL A 1 174 ? 10.266 -39.688 -11.734 1 97.25 174 VAL A N 1
ATOM 1300 C CA . VAL A 1 174 ? 11.477 -38.906 -11.641 1 97.25 174 VAL A CA 1
ATOM 1301 C C . VAL A 1 174 ? 11.695 -38.125 -12.945 1 97.25 174 VAL A C 1
ATOM 1303 O O . VAL A 1 174 ? 12.164 -37 -12.945 1 97.25 174 VAL A O 1
ATOM 1306 N N . GLY A 1 175 ? 11.43 -38.719 -14.016 1 97.69 175 GLY A N 1
ATOM 1307 C CA . GLY A 1 175 ? 11.586 -38.062 -15.305 1 97.69 175 GLY A CA 1
ATOM 1308 C C . GLY A 1 175 ? 10.766 -36.781 -15.422 1 97.69 175 GLY A C 1
ATOM 1309 O O . GLY A 1 175 ? 11.25 -35.781 -15.945 1 97.69 175 GLY A O 1
ATOM 1310 N N . THR A 1 176 ? 9.578 -36.938 -15.016 1 97.5 176 THR A N 1
ATOM 1311 C CA . THR A 1 176 ? 8.703 -35.781 -15.023 1 97.5 176 THR A CA 1
ATOM 1312 C C . THR A 1 176 ? 9.258 -34.688 -14.141 1 97.5 176 THR A C 1
ATOM 1314 O O . THR A 1 176 ? 9.266 -33.5 -14.523 1 97.5 176 THR A O 1
ATOM 1317 N N . ILE A 1 177 ? 9.742 -35 -12.914 1 96.06 177 ILE A N 1
ATOM 1318 C CA . ILE A 1 177 ? 10.336 -34.031 -11.992 1 96.06 177 ILE A CA 1
ATOM 1319 C C . ILE A 1 177 ? 11.531 -33.344 -12.656 1 96.06 177 ILE A C 1
ATOM 1321 O O . ILE A 1 177 ? 11.688 -32.125 -12.578 1 96.06 177 ILE A O 1
ATOM 1325 N N . GLN A 1 178 ? 12.297 -34.125 -13.328 1 96.44 178 GLN A N 1
ATOM 1326 C CA . GLN A 1 178 ? 13.5 -33.594 -13.969 1 96.44 178 GLN A CA 1
ATOM 1327 C C . GLN A 1 178 ? 13.133 -32.625 -15.102 1 96.44 178 GLN A C 1
ATOM 1329 O O . GLN A 1 178 ? 13.844 -31.641 -15.336 1 96.44 178 GLN A O 1
ATOM 1334 N N . LYS A 1 179 ? 12.078 -32.938 -15.789 1 96.62 179 LYS A N 1
ATOM 1335 C CA . LYS A 1 179 ? 11.617 -32.031 -16.828 1 96.62 179 LYS A CA 1
ATOM 1336 C C . LYS A 1 179 ? 11.195 -30.672 -16.25 1 96.62 179 LYS A C 1
ATOM 1338 O O . LYS A 1 179 ? 11.508 -29.625 -16.812 1 96.62 179 LYS A O 1
ATOM 1343 N N . LEU A 1 180 ? 10.484 -30.703 -15.156 1 94.75 180 LEU A N 1
ATOM 1344 C CA . LEU A 1 180 ? 10.062 -29.484 -14.477 1 94.75 180 LEU A CA 1
ATOM 1345 C C . LEU A 1 180 ? 11.266 -28.672 -14.016 1 94.75 180 LEU A C 1
ATOM 1347 O O . LEU A 1 180 ? 11.305 -27.453 -14.195 1 94.75 180 LEU A O 1
ATOM 1351 N N . LYS A 1 181 ? 12.258 -29.375 -13.445 1 94.94 181 LYS A N 1
ATOM 1352 C CA . LYS A 1 181 ? 13.477 -28.703 -13 1 94.94 181 LYS A CA 1
ATOM 1353 C C . LYS A 1 181 ? 14.219 -28.062 -14.172 1 94.94 181 LYS A C 1
ATOM 1355 O O . LYS A 1 181 ? 14.711 -26.938 -14.062 1 94.94 181 LYS A O 1
ATOM 1360 N N . ALA A 1 182 ? 14.258 -28.75 -15.266 1 94.25 182 ALA A N 1
ATOM 1361 C CA . ALA A 1 182 ? 14.953 -28.25 -16.453 1 94.25 182 ALA A CA 1
ATOM 1362 C C . ALA A 1 182 ? 14.281 -27 -17 1 94.25 182 ALA A C 1
ATOM 1364 O O . ALA A 1 182 ? 14.953 -26.094 -17.484 1 94.25 182 ALA A O 1
ATOM 1365 N N . GLY A 1 183 ? 12.953 -27 -16.922 1 92.94 183 GLY A N 1
ATOM 1366 C CA . GLY A 1 183 ? 12.195 -25.875 -17.406 1 92.94 183 GLY A CA 1
ATOM 1367 C C . GLY A 1 183 ? 12.422 -24.609 -16.594 1 92.94 183 GLY A C 1
ATOM 1368 O O . GLY A 1 183 ? 12.219 -23.5 -17.094 1 92.94 183 GLY A O 1
ATOM 1369 N N . LEU A 1 184 ? 12.82 -24.781 -15.352 1 92.06 184 LEU A N 1
ATOM 1370 C CA . LEU A 1 184 ? 12.977 -23.656 -14.453 1 92.06 184 LEU A CA 1
ATOM 1371 C C . LEU A 1 184 ? 14.453 -23.297 -14.289 1 92.06 184 LEU A C 1
ATOM 1373 O O . LEU A 1 184 ? 14.789 -22.359 -13.547 1 92.06 184 LEU A O 1
ATOM 1377 N N . ALA A 1 185 ? 15.273 -24.094 -14.812 1 85.5 185 ALA A N 1
ATOM 1378 C CA . ALA A 1 185 ? 16.703 -23.812 -14.734 1 85.5 185 ALA A CA 1
ATOM 1379 C C . ALA A 1 185 ? 17.047 -22.5 -15.414 1 85.5 185 ALA A C 1
ATOM 1381 O O . ALA A 1 185 ? 16.438 -22.125 -16.422 1 85.5 185 ALA A O 1
ATOM 1382 N N . PRO A 1 186 ? 17.969 -21.719 -14.57 1 79.19 186 PRO A N 1
ATOM 1383 C CA . PRO A 1 186 ? 18.391 -20.469 -15.234 1 79.19 186 PRO A CA 1
ATOM 1384 C C . PRO A 1 186 ? 18.969 -20.719 -16.625 1 79.19 186 PRO A C 1
ATOM 1386 O O . PRO A 1 186 ? 19.578 -21.766 -16.875 1 79.19 186 PRO A O 1
ATOM 1389 N N . LYS A 1 187 ? 18.5 -19.969 -17.578 1 66.94 187 LYS A N 1
ATOM 1390 C CA . LYS A 1 187 ? 19.094 -20.094 -18.906 1 66.94 187 LYS A CA 1
ATOM 1391 C C . LYS A 1 187 ? 20.484 -19.484 -18.938 1 66.94 187 LYS A C 1
ATOM 1393 O O 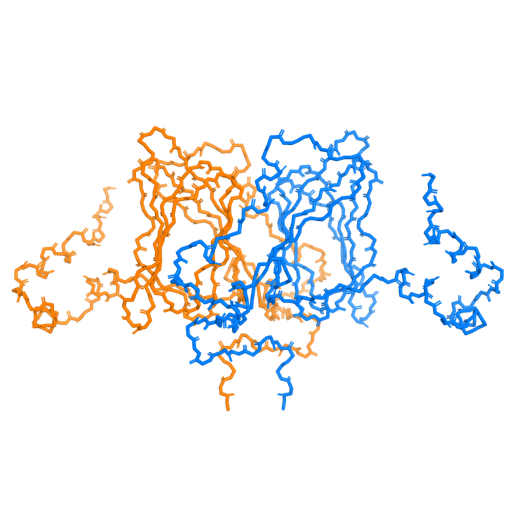. LYS A 1 187 ? 20.719 -18.406 -18.391 1 66.94 187 LYS A O 1
ATOM 1398 N N . PRO A 1 188 ? 21.344 -20.344 -19.484 1 60.47 188 PRO A N 1
ATOM 1399 C CA . PRO A 1 188 ? 22.719 -19.844 -19.594 1 60.47 188 PRO A CA 1
ATOM 1400 C C . PRO A 1 188 ? 22.797 -18.453 -20.234 1 60.47 188 PRO A C 1
ATOM 1402 O O . PRO A 1 188 ? 21.953 -18.109 -21.078 1 60.47 188 PRO A O 1
ATOM 1405 N N . SER A 1 189 ? 23.234 -17.422 -19.391 1 49.12 189 SER A N 1
ATOM 1406 C CA . SER A 1 189 ? 23.516 -16.141 -20.031 1 49.12 189 SER A CA 1
ATOM 1407 C C . SER A 1 189 ? 24.078 -16.328 -21.438 1 49.12 189 SER A C 1
ATOM 1409 O O . SER A 1 189 ? 24.984 -17.125 -21.641 1 49.12 189 SER A O 1
ATOM 1411 N N . ARG A 1 190 ? 23.25 -16.016 -22.375 1 42.44 190 ARG A N 1
ATOM 1412 C CA . ARG A 1 190 ? 23.922 -15.938 -23.656 1 42.44 190 ARG A CA 1
ATOM 1413 C C . ARG A 1 190 ? 25.016 -14.867 -23.641 1 42.44 190 ARG A C 1
ATOM 1415 O O . ARG A 1 190 ? 24.844 -13.812 -23.016 1 42.44 190 ARG A O 1
ATOM 1422 N N . MET B 1 1 ? 3.193 -6.395 26.641 1 23.58 1 MET B N 1
ATOM 1423 C CA . MET B 1 1 ? 3.672 -5.582 25.531 1 23.58 1 MET B CA 1
ATOM 1424 C C . MET B 1 1 ? 2.572 -5.379 24.5 1 23.58 1 MET B C 1
ATOM 1426 O O . MET B 1 1 ? 2.049 -6.348 23.938 1 23.58 1 MET B O 1
ATOM 1430 N N . ALA B 1 2 ? 1.731 -4.383 24.734 1 32.25 2 ALA B N 1
ATOM 1431 C CA . ALA B 1 2 ? 0.597 -4.078 23.875 1 32.25 2 ALA B CA 1
ATOM 1432 C C . ALA B 1 2 ? 1.038 -3.961 22.422 1 32.25 2 ALA B C 1
ATOM 1434 O O . ALA B 1 2 ? 2.016 -3.275 22.109 1 32.25 2 ALA B O 1
ATOM 1435 N N . MET B 1 3 ? 0.903 -4.965 21.625 1 42.16 3 MET B N 1
ATOM 1436 C CA . MET B 1 3 ? 1.25 -4.938 20.203 1 42.16 3 MET B CA 1
ATOM 1437 C C . MET B 1 3 ? 0.558 -3.779 19.5 1 42.16 3 MET B C 1
ATOM 1439 O O . MET B 1 3 ? -0.664 -3.637 19.578 1 42.16 3 MET B O 1
ATOM 1443 N N . ALA B 1 4 ? 1.113 -2.615 19.422 1 50.44 4 ALA B N 1
ATOM 1444 C CA . ALA B 1 4 ? 0.521 -1.412 18.844 1 50.44 4 ALA B CA 1
ATOM 1445 C C . ALA B 1 4 ? 0.239 -1.601 17.359 1 50.44 4 ALA B C 1
ATOM 1447 O O . ALA B 1 4 ? -0.255 -0.687 16.703 1 50.44 4 ALA B O 1
ATOM 1448 N N . GLY B 1 5 ? 0.602 -2.754 16.797 1 61.66 5 GLY B N 1
ATOM 1449 C CA . GLY B 1 5 ? 0.217 -3.072 15.438 1 61.66 5 GLY B CA 1
ATOM 1450 C C . GLY B 1 5 ? -0.98 -4 15.359 1 61.66 5 GLY B C 1
ATOM 1451 O O . GLY B 1 5 ? -1.547 -4.383 16.391 1 61.66 5 GLY B O 1
ATOM 1452 N N . ASP B 1 6 ? -1.608 -4.113 14.156 1 72.75 6 ASP B N 1
ATOM 1453 C CA . ASP B 1 6 ? -2.699 -5.07 13.984 1 72.75 6 ASP B CA 1
ATOM 1454 C C . ASP B 1 6 ? -2.277 -6.473 14.414 1 72.75 6 ASP B C 1
ATOM 1456 O O . ASP B 1 6 ? -1.193 -6.938 14.062 1 72.75 6 ASP B O 1
ATOM 1460 N N . PRO B 1 7 ? -3.008 -7.074 15.242 1 73.88 7 PRO B N 1
ATOM 1461 C CA . PRO B 1 7 ? -2.656 -8.445 15.625 1 73.88 7 PRO B CA 1
ATOM 1462 C C . PRO B 1 7 ? -2.738 -9.422 14.461 1 73.88 7 PRO B C 1
ATOM 1464 O O . PRO B 1 7 ? -3.531 -9.219 13.531 1 73.88 7 PRO B O 1
ATOM 1467 N N . ASP B 1 8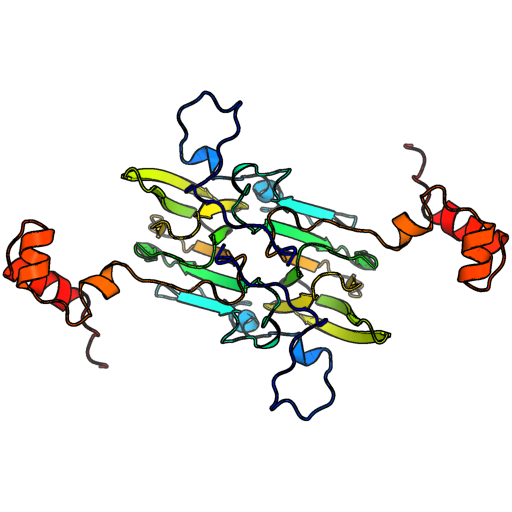 ? -1.958 -10.445 14.477 1 79.75 8 ASP B N 1
ATOM 1468 C CA . ASP B 1 8 ? -2.094 -11.539 13.516 1 79.75 8 ASP B CA 1
ATOM 1469 C C . ASP B 1 8 ? -3.365 -12.344 13.781 1 79.75 8 ASP B C 1
ATOM 1471 O O . ASP B 1 8 ? -3.779 -12.5 14.93 1 79.75 8 ASP B O 1
ATOM 1475 N N . ILE B 1 9 ? -3.945 -12.82 12.773 1 82.88 9 ILE B N 1
ATOM 1476 C CA . ILE B 1 9 ? -5.102 -13.695 12.922 1 82.88 9 ILE B CA 1
ATOM 1477 C C . ILE B 1 9 ? -4.668 -15.148 12.781 1 82.88 9 ILE B C 1
ATOM 1479 O O . ILE B 1 9 ? -3.637 -15.438 12.164 1 82.88 9 ILE B O 1
ATOM 1483 N N . ILE B 1 10 ? -5.434 -16 13.297 1 81.88 10 ILE B N 1
ATOM 1484 C CA . ILE B 1 10 ? -5.062 -17.406 13.305 1 81.88 10 ILE B CA 1
ATOM 1485 C C . ILE B 1 10 ? -5.871 -18.156 12.242 1 81.88 10 ILE B C 1
ATOM 1487 O O . ILE B 1 10 ? -5.887 -19.391 12.227 1 81.88 10 ILE B O 1
ATOM 1491 N N . THR B 1 11 ? -6.684 -17.422 11.484 1 86.38 11 THR B N 1
ATOM 1492 C CA . THR B 1 11 ? -7.418 -17.953 10.336 1 86.38 11 THR B CA 1
ATOM 1493 C C . THR B 1 11 ? -6.898 -17.344 9.039 1 86.38 11 THR B C 1
ATOM 1495 O O . THR B 1 11 ? -6.129 -16.375 9.062 1 86.38 11 THR B O 1
ATOM 1498 N N . ASP B 1 12 ? -7.219 -17.922 7.883 1 91.44 12 ASP B N 1
ATOM 1499 C CA . ASP B 1 12 ? -6.809 -17.391 6.59 1 91.44 12 ASP B CA 1
ATOM 1500 C C . ASP B 1 12 ? -7.328 -15.961 6.398 1 91.44 12 ASP B C 1
ATOM 1502 O O . ASP B 1 12 ? -6.609 -15.094 5.891 1 91.44 12 ASP B O 1
ATOM 1506 N N . PHE B 1 13 ? -8.555 -15.766 6.699 1 90.94 13 PHE B N 1
ATOM 1507 C CA . PHE B 1 13 ? -9.281 -14.5 6.637 1 90.94 13 PHE B CA 1
ATOM 1508 C C . PHE B 1 13 ? -10.484 -14.523 7.57 1 90.94 13 PHE B C 1
ATOM 1510 O O . PHE B 1 13 ? -10.828 -15.57 8.125 1 90.94 13 PHE B O 1
ATOM 1517 N N . ILE B 1 14 ? -11.016 -13.352 7.812 1 90.12 14 ILE B N 1
ATOM 1518 C CA . ILE B 1 14 ? -12.156 -13.203 8.711 1 90.12 14 ILE B CA 1
ATOM 1519 C C . ILE B 1 14 ? -13.414 -12.898 7.895 1 90.12 14 ILE B C 1
ATOM 1521 O O . ILE B 1 14 ? -13.477 -11.883 7.203 1 90.12 14 ILE B O 1
ATOM 1525 N N . VAL B 1 15 ? -14.352 -13.766 7.875 1 86.19 15 VAL B N 1
ATOM 1526 C CA . VAL B 1 15 ? -15.625 -13.578 7.191 1 86.19 15 VAL B CA 1
ATOM 1527 C C . VAL B 1 15 ? -16.641 -12.953 8.148 1 86.19 15 VAL B C 1
ATOM 1529 O O . VAL B 1 15 ? -16.828 -13.438 9.266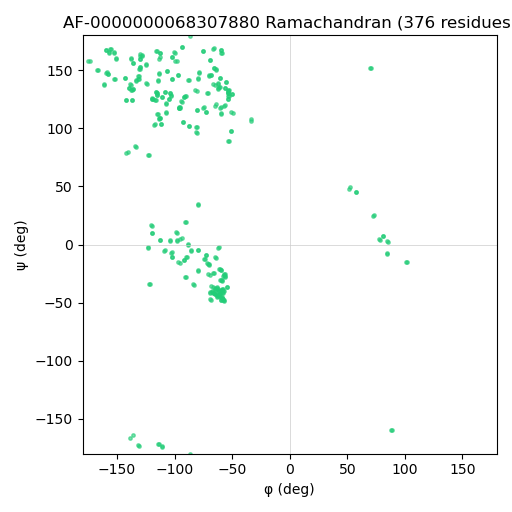 1 86.19 15 VAL B O 1
ATOM 1532 N N . PRO B 1 16 ? -17.219 -11.859 7.652 1 82.31 16 PRO B N 1
ATOM 1533 C CA . PRO B 1 16 ? -18.234 -11.273 8.523 1 82.31 16 PRO B CA 1
ATOM 1534 C C . PRO B 1 16 ? -19.391 -12.234 8.82 1 82.31 16 PRO B C 1
ATOM 1536 O O . PRO B 1 16 ? -19.781 -13.023 7.957 1 82.31 16 PRO B O 1
ATOM 1539 N N . PRO B 1 17 ? -19.859 -12.164 10.008 1 78.19 17 PRO B N 1
ATOM 1540 C CA . PRO B 1 17 ? -20.922 -13.086 10.414 1 78.19 17 PRO B CA 1
ATOM 1541 C C . PRO B 1 17 ? -22.156 -13 9.531 1 78.19 17 PRO B C 1
ATOM 1543 O O . PRO B 1 17 ? -22.875 -13.992 9.352 1 78.19 17 PRO B O 1
ATOM 1546 N N . ASN B 1 18 ? -22.391 -11.867 8.906 1 73.94 18 ASN B N 1
ATOM 1547 C CA . ASN B 1 18 ? -23.609 -11.68 8.125 1 73.94 18 ASN B CA 1
ATOM 1548 C C . ASN B 1 18 ? -23.438 -12.141 6.684 1 73.94 18 ASN B C 1
ATOM 1550 O O . ASN B 1 18 ? -24.375 -12.078 5.887 1 73.94 18 ASN B O 1
ATOM 1554 N N . GLU B 1 19 ? -22.25 -12.602 6.441 1 71.12 19 GLU B N 1
ATOM 1555 C CA . GLU B 1 19 ? -22.031 -13.117 5.094 1 71.12 19 GLU B CA 1
ATOM 1556 C C . GLU B 1 19 ? -22.578 -14.531 4.941 1 71.12 19 GLU B C 1
ATOM 1558 O O . GLU B 1 19 ? -22.047 -15.477 5.527 1 71.12 19 GLU B O 1
ATOM 1563 N N . ASN B 1 20 ? -23.75 -14.734 4.453 1 67.56 20 ASN B N 1
ATOM 1564 C CA . ASN B 1 20 ? -24.469 -15.992 4.359 1 67.56 20 ASN B CA 1
ATOM 1565 C C . ASN B 1 20 ? -24.203 -16.688 3.027 1 67.56 20 ASN B C 1
ATOM 1567 O O . ASN B 1 20 ? -24.578 -17.859 2.85 1 67.56 20 ASN B O 1
ATOM 1571 N N . GLY B 1 21 ? -23.656 -16.031 2.104 1 67.5 21 GLY B N 1
ATOM 1572 C CA . GLY B 1 21 ? -23.5 -16.672 0.805 1 67.5 21 GLY B CA 1
ATOM 1573 C C . GLY B 1 21 ? -22.156 -17.344 0.632 1 67.5 21 GLY B C 1
ATOM 1574 O O . GLY B 1 21 ? -21.375 -17.422 1.575 1 67.5 21 GLY B O 1
ATOM 1575 N N . THR B 1 22 ? -22.047 -18.125 -0.468 1 78.75 22 THR B N 1
ATOM 1576 C CA . THR B 1 22 ? -20.781 -18.75 -0.842 1 78.75 22 THR B CA 1
ATOM 1577 C C . THR B 1 22 ? -19.703 -17.703 -1.079 1 78.75 22 THR B C 1
ATOM 1579 O O . THR B 1 22 ? -19.906 -16.766 -1.869 1 78.75 22 THR B O 1
ATOM 1582 N N . LEU B 1 23 ? -18.75 -17.734 -0.183 1 86.25 23 LEU B N 1
ATOM 1583 C CA . LEU B 1 23 ? -17.594 -16.844 -0.322 1 86.25 23 LEU B CA 1
ATOM 1584 C C . LEU B 1 23 ? -16.859 -17.109 -1.63 1 86.25 23 LEU B C 1
ATOM 1586 O O . LEU B 1 23 ? -16.547 -18.266 -1.947 1 86.25 23 LEU B O 1
ATOM 1590 N N . ASP B 1 24 ? -16.844 -16.094 -2.43 1 92.25 24 ASP B N 1
ATOM 1591 C CA . ASP B 1 24 ? -16.125 -16.203 -3.688 1 92.25 24 ASP B CA 1
ATOM 1592 C C . ASP B 1 24 ? -15.211 -15.008 -3.906 1 92.25 24 ASP B C 1
ATOM 1594 O O . ASP B 1 24 ? -14.953 -14.234 -2.979 1 92.25 24 ASP B O 1
ATOM 1598 N N . GLY B 1 25 ? -14.641 -14.922 -5.016 1 94.5 25 GLY B N 1
ATOM 1599 C CA . GLY B 1 25 ? -13.672 -13.883 -5.336 1 94.5 25 GLY B CA 1
ATOM 1600 C C . GLY B 1 25 ? -14.219 -12.477 -5.152 1 94.5 25 GLY B C 1
ATOM 1601 O O . GLY B 1 25 ? -13.461 -11.539 -4.926 1 94.5 25 GLY B O 1
ATOM 1602 N N . ASN B 1 26 ? -15.531 -12.305 -5.242 1 93.94 26 ASN B N 1
ATOM 1603 C CA . ASN B 1 26 ? -16.141 -10.992 -5.102 1 93.94 26 ASN B CA 1
ATOM 1604 C C . ASN B 1 26 ? -15.914 -10.414 -3.709 1 93.94 26 ASN B C 1
ATOM 1606 O O . ASN B 1 26 ? -15.742 -9.203 -3.557 1 93.94 26 ASN B O 1
ATOM 1610 N N . PHE B 1 27 ? -15.938 -11.281 -2.689 1 94.12 27 PHE B N 1
ATOM 1611 C CA . PHE B 1 27 ? -15.719 -10.82 -1.321 1 94.12 27 PHE B CA 1
ATOM 1612 C C . PHE B 1 27 ? -14.344 -10.188 -1.177 1 94.12 27 PHE B C 1
ATOM 1614 O O . PHE B 1 27 ? -14.172 -9.227 -0.422 1 94.12 27 PHE B O 1
ATOM 1621 N N . PHE B 1 28 ? -13.414 -10.641 -1.945 1 96.69 28 PHE B N 1
ATOM 1622 C CA . PHE B 1 28 ? -12.031 -10.203 -1.824 1 96.69 28 PHE B CA 1
ATOM 1623 C C . PHE B 1 28 ? -11.719 -9.125 -2.854 1 96.69 28 PHE B C 1
ATOM 1625 O O . PHE B 1 28 ? -10.547 -8.797 -3.082 1 96.69 28 PHE B O 1
ATOM 1632 N N . THR B 1 29 ? -12.727 -8.57 -3.549 1 97.56 29 THR B N 1
ATOM 1633 C CA . THR B 1 29 ? -12.57 -7.547 -4.574 1 97.56 29 THR B CA 1
ATOM 1634 C C . THR B 1 29 ? -13.234 -6.242 -4.137 1 97.56 29 THR B C 1
ATOM 1636 O O . THR B 1 29 ? -14.359 -6.25 -3.635 1 97.56 29 THR B O 1
ATOM 1639 N N . TYR B 1 30 ? -12.562 -5.164 -4.191 1 97.94 30 TYR B N 1
ATOM 1640 C CA . TYR B 1 30 ? -13.109 -3.828 -3.994 1 97.94 30 TYR B CA 1
ATOM 1641 C C . TYR B 1 30 ? -13.094 -3.035 -5.293 1 97.94 30 TYR B C 1
ATOM 1643 O O . TYR B 1 30 ? -12.047 -2.895 -5.934 1 97.94 30 TYR B O 1
ATOM 1651 N N . THR B 1 31 ? -14.195 -2.475 -5.723 1 97.69 31 THR B N 1
ATOM 1652 C CA . THR B 1 31 ? -14.297 -1.841 -7.031 1 97.69 31 THR B CA 1
ATOM 1653 C C . THR B 1 31 ? -14.477 -0.333 -6.891 1 97.69 31 THR B C 1
ATOM 1655 O O . THR B 1 31 ? -14.695 0.368 -7.883 1 97.69 31 THR B O 1
ATOM 1658 N N . GLY B 1 32 ? -14.438 0.188 -5.699 1 96.75 32 GLY B N 1
ATOM 1659 C CA . GLY B 1 32 ? -14.719 1.594 -5.461 1 96.75 32 GLY B CA 1
ATOM 1660 C C . GLY B 1 32 ? -13.789 2.529 -6.211 1 96.75 32 GLY B C 1
ATOM 1661 O O . GLY B 1 32 ? -14.18 3.637 -6.582 1 96.75 32 GLY B O 1
ATOM 1662 N N . PHE B 1 33 ? -12.586 2.18 -6.461 1 97.56 33 PHE B N 1
ATOM 1663 C CA . PHE B 1 33 ? -11.594 3.057 -7.078 1 97.56 33 PHE B CA 1
ATOM 1664 C C . PHE B 1 33 ? -11.805 3.125 -8.586 1 97.56 33 PHE B C 1
ATOM 1666 O O . PHE B 1 33 ? -11.133 3.896 -9.273 1 97.56 33 PHE B O 1
ATOM 1673 N N . ARG B 1 34 ? -12.75 2.332 -9.148 1 96.94 34 ARG B N 1
ATOM 1674 C CA . ARG B 1 34 ? -13.109 2.502 -10.555 1 96.94 34 ARG B CA 1
ATOM 1675 C C . ARG B 1 34 ? -13.562 3.932 -10.836 1 96.94 34 ARG B C 1
ATOM 1677 O O . ARG B 1 34 ? -13.43 4.422 -11.961 1 96.94 34 ARG B O 1
ATOM 1684 N N . ALA B 1 35 ? -14.086 4.562 -9.828 1 95.31 35 ALA B N 1
ATOM 1685 C CA . ALA B 1 35 ? -14.578 5.93 -9.961 1 95.31 35 ALA B CA 1
ATOM 1686 C C . ALA B 1 35 ? -13.461 6.883 -10.367 1 95.31 35 ALA B C 1
ATOM 1688 O O . ALA B 1 35 ? -13.719 7.98 -10.859 1 95.31 35 ALA B O 1
ATOM 1689 N N . LEU B 1 36 ? -12.203 6.484 -10.117 1 94 36 LEU B N 1
ATOM 1690 C CA . LEU B 1 36 ? -11.047 7.309 -10.438 1 94 36 LEU B CA 1
ATOM 1691 C C . LEU B 1 36 ? -10.695 7.219 -11.914 1 94 36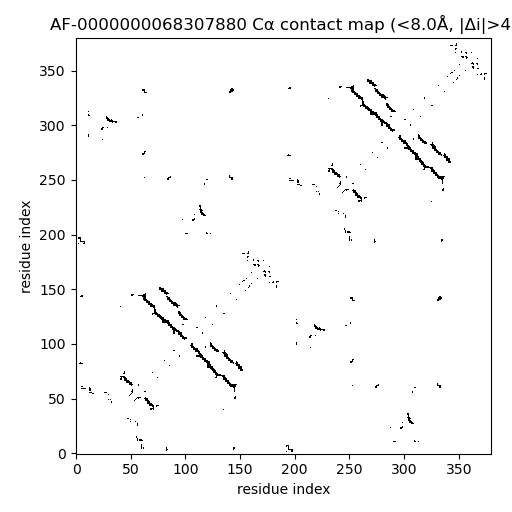 LEU B C 1
ATOM 1693 O O . LEU B 1 36 ? -10.008 8.086 -12.453 1 94 36 LEU B O 1
ATOM 1697 N N . VAL B 1 37 ? -11.109 6.145 -12.602 1 92.44 37 VAL B N 1
ATOM 1698 C CA . VAL B 1 37 ? -10.664 5.836 -13.953 1 92.44 37 VAL B CA 1
ATOM 1699 C C . VAL B 1 37 ? -11.305 6.805 -14.945 1 92.44 37 VAL B C 1
ATOM 1701 O O . VAL B 1 37 ? -12.523 6.812 -15.109 1 92.44 37 VAL B O 1
ATOM 1704 N N . GLY B 1 38 ? -10.523 7.625 -15.555 1 90.56 38 GLY B N 1
ATOM 1705 C CA . GLY B 1 38 ? -11.016 8.547 -16.562 1 90.56 38 GLY B CA 1
ATOM 1706 C C . GLY B 1 38 ? -11.727 9.75 -15.984 1 90.56 38 GLY B C 1
ATOM 1707 O O . GLY B 1 38 ? -12.289 10.562 -16.719 1 90.56 38 GLY B O 1
ATOM 1708 N N . ALA B 1 39 ? -11.75 9.883 -14.711 1 91.94 39 ALA B N 1
ATOM 1709 C CA . ALA B 1 39 ? -12.477 10.984 -14.07 1 91.94 39 ALA B CA 1
ATOM 1710 C C . ALA B 1 39 ? -11.68 12.281 -14.141 1 91.94 39 ALA B C 1
ATOM 1712 O O . ALA B 1 39 ? -10.445 12.266 -14.078 1 91.94 39 ALA B O 1
ATOM 1713 N N . ASP B 1 40 ? -12.344 13.367 -14.227 1 92.5 40 ASP B N 1
ATOM 1714 C CA . ASP B 1 40 ? -11.703 14.672 -14.117 1 92.5 40 ASP B CA 1
ATOM 1715 C C . ASP B 1 40 ? -11.188 14.914 -12.695 1 92.5 40 ASP B C 1
ATOM 1717 O O . ASP B 1 40 ? -11.781 14.43 -11.727 1 92.5 40 ASP B O 1
ATOM 1721 N N . PRO B 1 41 ? -10.078 15.625 -12.703 1 90.69 41 PRO B N 1
ATOM 1722 C CA . PRO B 1 41 ? -9.641 16 -11.352 1 90.69 41 PRO B CA 1
ATOM 1723 C C . PRO B 1 41 ? -10.719 16.75 -10.57 1 90.69 41 PRO B C 1
ATOM 1725 O O . PRO B 1 41 ? -11.461 17.547 -11.141 1 90.69 41 PRO B O 1
ATOM 1728 N N . PRO B 1 42 ? -10.805 16.422 -9.352 1 94.06 42 PRO B N 1
ATOM 1729 C CA . PRO B 1 42 ? -11.789 17.141 -8.539 1 94.06 42 PRO B CA 1
ATOM 1730 C C . PRO B 1 42 ? -11.438 18.609 -8.352 1 94.06 42 PRO B C 1
ATOM 1732 O O . PRO B 1 42 ? -10.297 19.016 -8.594 1 94.06 42 PRO B O 1
ATOM 1735 N N . THR B 1 43 ? -12.414 19.375 -7.828 1 94.38 43 THR B N 1
ATOM 1736 C CA . THR B 1 43 ? -12.227 20.812 -7.652 1 94.38 43 THR B CA 1
ATOM 1737 C C . THR B 1 43 ? -11.766 21.125 -6.23 1 94.38 43 THR B C 1
ATOM 1739 O O . THR B 1 43 ? -11.336 22.25 -5.949 1 94.38 43 THR B O 1
ATOM 1742 N N . ALA B 1 44 ? -11.914 20.188 -5.359 1 95.62 44 ALA B N 1
ATOM 1743 C CA . ALA B 1 44 ? -11.422 20.297 -3.988 1 95.62 44 ALA B CA 1
ATOM 1744 C C . ALA B 1 44 ? -10.602 19.062 -3.609 1 95.62 44 ALA B C 1
ATOM 1746 O O . ALA B 1 44 ? -10.68 18.031 -4.277 1 95.62 44 ALA B O 1
ATOM 1747 N N . PHE B 1 45 ? -9.836 19.297 -2.627 1 96.81 45 PHE B N 1
ATOM 1748 C CA . PHE B 1 45 ? -9.078 18.156 -2.125 1 96.81 45 PHE B CA 1
ATOM 1749 C C . PHE B 1 45 ? -10.008 16.984 -1.809 1 96.81 45 PHE B C 1
ATOM 1751 O O . PHE B 1 45 ? -11.047 17.172 -1.163 1 96.81 45 PHE B O 1
ATOM 1758 N N . LYS B 1 46 ? -9.633 15.742 -2.268 1 97.5 46 LYS B N 1
ATOM 1759 C CA . LYS B 1 46 ? -10.477 14.555 -2.121 1 97.5 46 LYS B CA 1
ATOM 1760 C C . LYS B 1 46 ? -9.641 13.328 -1.749 1 97.5 46 LYS B C 1
ATOM 1762 O O . LYS B 1 46 ? -8.562 13.125 -2.295 1 97.5 46 LYS B O 1
ATOM 1767 N N . VAL B 1 47 ? -10.102 12.562 -0.783 1 97.69 47 VAL B N 1
ATOM 1768 C CA . VAL B 1 47 ? -9.492 11.297 -0.399 1 97.69 47 VAL B CA 1
ATOM 1769 C C . VAL B 1 47 ? -10.492 10.164 -0.586 1 97.69 47 VAL B C 1
ATOM 1771 O O . VAL B 1 47 ? -11.633 10.242 -0.111 1 97.69 47 VAL B O 1
ATOM 1774 N N . MET B 1 48 ? -10.172 9.094 -1.338 1 97.88 48 MET B N 1
ATOM 1775 C CA . MET B 1 48 ? -10.914 7.84 -1.416 1 97.88 48 MET B CA 1
ATOM 1776 C C . MET B 1 48 ? -10.164 6.715 -0.712 1 97.88 48 MET B C 1
ATOM 1778 O O . MET B 1 48 ? -8.984 6.488 -0.982 1 97.88 48 MET B O 1
ATOM 1782 N N . LYS B 1 49 ? -10.906 6.035 0.118 1 98.12 49 LYS B N 1
ATOM 1783 C CA . LYS B 1 49 ? -10.234 5.047 0.957 1 98.12 49 LYS B CA 1
ATOM 1784 C C . LYS B 1 49 ? -10.68 3.631 0.601 1 98.12 49 LYS B C 1
ATOM 1786 O O . LYS B 1 49 ? -11.805 3.43 0.132 1 98.12 49 LYS B O 1
ATOM 1791 N N . ALA B 1 50 ? -9.82 2.682 0.717 1 98.25 50 ALA B N 1
ATOM 1792 C CA . ALA B 1 50 ? -10.078 1.249 0.826 1 98.25 50 ALA B CA 1
ATOM 1793 C C . ALA B 1 50 ? -9.477 0.677 2.104 1 98.25 50 ALA B C 1
ATOM 1795 O O . ALA B 1 50 ? -8.375 0.118 2.082 1 98.25 50 ALA B O 1
ATOM 1796 N N . SER B 1 51 ? -10.141 0.914 3.207 1 97.12 51 SER B N 1
ATOM 1797 C CA . SER B 1 51 ? -9.797 0.403 4.531 1 97.12 51 SER B CA 1
ATOM 1798 C C . SER B 1 51 ? -10.859 -0.567 5.039 1 97.12 51 SER B C 1
ATOM 1800 O O . SER B 1 51 ? -11.758 -0.96 4.293 1 97.12 51 SER B O 1
ATOM 1802 N N . LEU B 1 52 ? -10.711 -0.929 6.266 1 94.94 52 LEU B N 1
ATOM 1803 C CA . LEU B 1 52 ? -11.602 -1.911 6.867 1 94.94 52 LEU B CA 1
ATOM 1804 C C . LEU B 1 52 ? -13.062 -1.49 6.707 1 94.94 52 LEU B C 1
ATOM 1806 O O . LEU B 1 52 ? -13.93 -2.324 6.434 1 94.94 52 LEU B O 1
ATOM 1810 N N . ALA B 1 53 ? -13.312 -0.195 6.805 1 94.75 53 ALA B N 1
ATOM 1811 C CA . ALA B 1 53 ? -14.68 0.313 6.754 1 94.75 53 ALA B CA 1
ATOM 1812 C C . ALA B 1 53 ? -15.289 0.12 5.367 1 94.75 53 ALA B C 1
ATOM 1814 O O . ALA B 1 53 ? -16.469 -0.219 5.242 1 94.75 53 ALA B O 1
ATOM 1815 N N . GLU B 1 54 ? -14.562 0.33 4.254 1 95.38 54 GLU B N 1
ATOM 1816 C CA . GLU B 1 54 ? -15.055 0.269 2.881 1 95.38 54 GLU B CA 1
ATOM 1817 C C . GLU B 1 54 ? -14.906 -1.137 2.305 1 95.38 54 GLU B C 1
ATOM 1819 O O . GLU B 1 54 ? -15.664 -1.531 1.418 1 95.38 54 GLU B O 1
ATOM 1824 N N . PHE B 1 55 ? -13.961 -1.876 2.775 1 96.31 55 PHE B N 1
ATOM 1825 C CA . PHE B 1 55 ? -13.562 -3.16 2.215 1 96.31 55 PHE B CA 1
ATOM 1826 C C . PHE B 1 55 ? -13.391 -4.199 3.316 1 96.31 55 PHE B C 1
ATOM 1828 O O . PHE B 1 55 ? -12.266 -4.508 3.719 1 96.31 55 PHE B O 1
ATOM 1835 N N . PRO B 1 56 ? -14.414 -4.852 3.752 1 93.62 56 PRO B N 1
ATOM 1836 C CA . PRO B 1 56 ? -14.414 -5.727 4.93 1 93.62 56 PRO B CA 1
ATOM 1837 C C . PRO B 1 56 ? -13.43 -6.883 4.801 1 93.62 56 PRO B C 1
ATOM 1839 O O . PRO B 1 56 ? -12.961 -7.418 5.812 1 93.62 56 PRO B O 1
ATOM 1842 N N . ALA B 1 57 ? -13.062 -7.227 3.588 1 95.19 57 ALA B N 1
ATOM 1843 C CA . ALA B 1 57 ? -12.125 -8.328 3.381 1 95.19 57 ALA B CA 1
ATOM 1844 C C . ALA B 1 57 ? -10.758 -8.016 3.969 1 95.19 57 ALA B C 1
ATOM 1846 O O . ALA B 1 57 ? -9.914 -8.898 4.117 1 95.19 57 ALA B O 1
ATOM 1847 N N . LEU B 1 58 ? -10.539 -6.746 4.359 1 96.06 58 LEU B N 1
ATOM 1848 C CA . LEU B 1 58 ? -9.242 -6.344 4.898 1 96.06 58 LEU B CA 1
ATOM 1849 C C . LEU B 1 58 ? -9.172 -6.609 6.398 1 96.06 58 LEU B C 1
ATOM 1851 O O . LEU B 1 58 ? -8.109 -6.453 7.008 1 96.06 58 LEU B O 1
ATOM 1855 N N . ASN B 1 59 ? -10.266 -7.047 7.004 1 93.12 59 ASN B N 1
ATOM 1856 C CA . ASN B 1 59 ? -10.219 -7.418 8.414 1 93.12 59 ASN B CA 1
ATOM 1857 C C . ASN B 1 59 ? -9.172 -8.5 8.672 1 93.12 59 ASN B C 1
ATOM 1859 O O . ASN B 1 59 ? -9.203 -9.562 8.055 1 93.12 59 ASN B O 1
ATOM 1863 N N . GLY B 1 60 ? -8.266 -8.125 9.484 1 92.38 60 GLY B N 1
ATOM 1864 C CA . GLY B 1 60 ? -7.234 -9.094 9.836 1 92.38 60 GLY B CA 1
ATOM 1865 C C . GLY B 1 60 ? -6.086 -9.133 8.852 1 92.38 60 GLY B C 1
ATOM 1866 O O . GLY B 1 60 ? -5.156 -9.93 9.008 1 92.38 60 GLY B O 1
ATOM 1867 N N . GLN B 1 61 ? -6.105 -8.258 7.797 1 93.69 61 GLN B N 1
ATOM 1868 C CA . GLN B 1 61 ? -5.098 -8.359 6.742 1 93.69 61 GLN B CA 1
ATOM 1869 C C . GLN B 1 61 ? -4.016 -7.301 6.906 1 93.69 61 GLN B C 1
ATOM 1871 O O . GLN B 1 61 ? -3.004 -7.324 6.203 1 93.69 61 GLN B O 1
ATOM 1876 N N . SER B 1 62 ? -4.184 -6.316 7.781 1 94.69 62 SER B N 1
ATOM 1877 C CA . SER B 1 62 ? -3.189 -5.34 8.211 1 94.69 62 SER B CA 1
ATOM 1878 C C . SER B 1 62 ? -2.629 -4.562 7.027 1 94.69 62 SER B C 1
ATOM 1880 O O . SER B 1 62 ? -1.414 -4.383 6.918 1 94.69 62 SER B O 1
ATOM 1882 N N . VAL B 1 63 ? -3.447 -4.117 6.156 1 96.94 63 VAL B N 1
ATOM 1883 C CA . VAL B 1 63 ? -3.055 -3.299 5.012 1 96.94 63 VAL B CA 1
ATOM 1884 C C . VAL B 1 63 ? -4.266 -2.529 4.488 1 96.94 63 VAL B C 1
ATOM 1886 O O . VAL B 1 63 ? -5.402 -2.992 4.605 1 96.94 63 VAL B O 1
ATOM 1889 N N . SER B 1 64 ? -4.09 -1.347 3.957 1 98.19 64 SER B N 1
ATOM 1890 C CA . SER B 1 64 ? -5.148 -0.548 3.352 1 98.19 64 SER B CA 1
ATOM 1891 C C . SER B 1 64 ? -4.578 0.5 2.402 1 98.19 64 SER B C 1
ATOM 1893 O O . SER B 1 64 ? -3.361 0.684 2.332 1 98.19 64 SER B O 1
ATOM 1895 N N . TYR B 1 65 ? -5.441 1.104 1.606 1 98.69 65 TYR B N 1
ATOM 1896 C CA . TYR B 1 65 ? -5.082 2.143 0.646 1 98.69 65 TYR B CA 1
ATOM 1897 C C . TYR B 1 65 ? -5.906 3.404 0.875 1 98.69 65 TYR B C 1
ATOM 1899 O O . TYR B 1 65 ? -7.004 3.344 1.431 1 98.69 65 TYR B O 1
ATOM 1907 N N . ALA B 1 66 ? -5.371 4.445 0.476 1 98.62 66 ALA B N 1
ATOM 1908 C CA . ALA B 1 66 ? -6.105 5.672 0.176 1 98.62 66 ALA B CA 1
ATOM 1909 C C . ALA B 1 66 ? -5.578 6.328 -1.097 1 98.62 66 ALA B C 1
ATOM 1911 O O . ALA B 1 66 ? -4.367 6.352 -1.336 1 98.62 66 ALA B O 1
ATOM 1912 N N . VAL B 1 67 ? -6.445 6.797 -1.912 1 98.62 67 VAL B N 1
ATOM 1913 C CA . VAL B 1 67 ? -6.07 7.637 -3.045 1 98.62 67 VAL B CA 1
ATOM 1914 C C . VAL B 1 67 ? -6.395 9.094 -2.736 1 98.62 67 VAL B C 1
ATOM 1916 O O . VAL B 1 67 ? -7.516 9.422 -2.336 1 98.62 67 VAL B O 1
ATOM 1919 N N . LEU B 1 68 ? -5.441 9.977 -2.889 1 98.69 68 LEU B N 1
ATOM 1920 C CA . LEU B 1 68 ? -5.586 11.398 -2.586 1 98.69 68 LEU B CA 1
ATOM 1921 C C . LEU B 1 68 ? -5.445 12.242 -3.85 1 98.69 68 LEU B C 1
ATOM 1923 O O . LEU B 1 68 ? -4.496 12.062 -4.617 1 98.69 68 LEU B O 1
ATOM 1927 N N . GLN B 1 69 ? -6.316 13.094 -4.027 1 98.56 69 GLN B N 1
ATOM 1928 C CA . GLN B 1 69 ? -6.312 14.008 -5.164 1 98.56 69 GLN B CA 1
ATOM 1929 C C . GLN B 1 69 ? -6.25 15.461 -4.703 1 98.56 69 GLN B C 1
ATOM 1931 O O . GLN B 1 69 ? -7.086 15.906 -3.914 1 98.56 69 GLN B O 1
ATOM 1936 N N . PHE B 1 70 ? -5.234 16.172 -5.246 1 98.31 70 PHE B N 1
ATOM 1937 C CA . PHE B 1 70 ? -4.949 17.531 -4.836 1 98.31 70 PHE B CA 1
ATOM 1938 C C . PHE B 1 70 ? -5.129 18.5 -6 1 98.31 70 PHE B C 1
ATOM 1940 O O . PHE B 1 70 ? -4.246 18.625 -6.852 1 98.31 70 PHE B O 1
ATOM 1947 N N . PRO B 1 71 ? -6.219 19.266 -6.059 1 97.62 71 PRO B N 1
ATOM 1948 C CA . PRO B 1 71 ? -6.195 20.422 -6.957 1 97.62 71 PRO B CA 1
ATOM 1949 C C . PRO B 1 71 ? -5.086 21.406 -6.617 1 97.62 71 PRO B C 1
ATOM 1951 O O . PRO B 1 71 ? -4.5 21.344 -5.535 1 97.62 71 PRO B O 1
ATOM 1954 N N . ASN B 1 72 ? -4.855 22.266 -7.598 1 96.69 72 ASN B N 1
ATOM 1955 C CA . ASN B 1 72 ? -3.848 23.281 -7.355 1 96.69 72 ASN B CA 1
ATOM 1956 C C . ASN B 1 72 ? -4.168 24.109 -6.105 1 96.69 72 ASN B C 1
ATOM 1958 O O . ASN B 1 72 ? -5.332 24.422 -5.852 1 96.69 72 ASN B O 1
ATOM 1962 N N . GLY B 1 73 ? -3.125 24.297 -5.305 1 96.5 73 GLY B N 1
ATOM 1963 C CA . GLY B 1 73 ? -3.238 25.203 -4.172 1 96.5 73 GLY B CA 1
ATOM 1964 C C . GLY B 1 73 ? -3.906 24.562 -2.967 1 96.5 73 GLY B C 1
ATOM 1965 O O . GLY B 1 73 ? -4.172 25.25 -1.969 1 96.5 73 GLY B O 1
ATOM 1966 N N . THR B 1 74 ? -4.18 23.234 -2.994 1 97.19 74 THR B N 1
ATOM 1967 C CA . THR B 1 74 ? -4.879 22.609 -1.883 1 97.19 74 THR B CA 1
ATOM 1968 C C . THR B 1 74 ? -3.9 21.844 -0.989 1 97.19 74 THR B C 1
ATOM 1970 O O . THR B 1 74 ? -2.762 21.594 -1.386 1 97.19 74 THR B O 1
ATOM 1973 N N . THR B 1 75 ? -4.375 21.562 0.295 1 97.06 75 THR B N 1
ATOM 1974 C CA . THR B 1 75 ? -3.545 20.859 1.277 1 97.06 75 THR B CA 1
ATOM 1975 C C . THR B 1 75 ? -4.328 19.75 1.954 1 97.06 75 THR B C 1
ATOM 1977 O O . THR B 1 75 ? -5.559 19.797 2.031 1 97.06 75 THR B O 1
ATOM 1980 N N . ASN B 1 76 ? -3.715 18.641 2.213 1 98.38 76 ASN B N 1
ATOM 1981 C CA . ASN B 1 76 ? -4.098 17.797 3.344 1 98.38 76 ASN B CA 1
ATOM 1982 C C . ASN B 1 76 ? -3.492 18.312 4.648 1 98.38 76 ASN B C 1
ATOM 1984 O O . ASN B 1 76 ? -2.289 18.172 4.875 1 98.38 76 ASN B O 1
ATOM 1988 N N . PRO B 1 77 ? -4.258 18.984 5.418 1 96.44 77 PRO B N 1
ATOM 1989 C CA . PRO B 1 77 ? -3.717 19.672 6.594 1 96.44 77 PRO B CA 1
ATOM 1990 C C . PRO B 1 77 ? -3.043 18.719 7.578 1 96.44 77 PRO B C 1
ATOM 1992 O O . PRO B 1 77 ? -3.166 17.5 7.441 1 96.44 77 PRO B O 1
ATOM 1995 N N . PRO B 1 78 ? -2.33 19.297 8.508 1 96.94 78 PRO B N 1
ATOM 1996 C CA . PRO B 1 78 ? -1.609 18.438 9.461 1 96.94 78 PRO B CA 1
ATOM 1997 C C . PRO B 1 78 ? -2.516 17.422 10.141 1 96.94 78 PRO B C 1
ATOM 1999 O O . PRO B 1 78 ? -3.582 17.781 10.648 1 96.94 78 PRO B O 1
ATOM 2002 N N . HIS B 1 79 ? -2.076 16.172 10.156 1 98.31 79 HIS B N 1
ATOM 2003 C CA . HIS B 1 79 ? -2.818 15.055 10.727 1 98.31 79 HIS B CA 1
ATOM 2004 C C . HIS B 1 79 ? -1.881 13.922 11.133 1 98.31 79 HIS B C 1
ATOM 2006 O O . HIS B 1 79 ? -0.672 14 10.898 1 98.31 79 HIS B O 1
ATOM 2012 N N . THR B 1 80 ? -2.389 12.977 11.859 1 96.31 80 THR B N 1
ATOM 2013 C CA . THR B 1 80 ? -1.645 11.789 12.266 1 96.31 80 THR B CA 1
ATOM 2014 C C . THR B 1 80 ? -2.439 10.523 11.969 1 96.31 80 THR B C 1
ATOM 2016 O O . THR B 1 80 ? -3.662 10.578 11.805 1 96.31 80 THR B O 1
ATOM 2019 N N . HIS B 1 81 ? -1.754 9.438 11.758 1 97.12 81 HIS B N 1
ATOM 2020 C CA . HIS B 1 81 ? -2.301 8.086 11.773 1 97.12 81 HIS B CA 1
ATOM 2021 C C . HIS B 1 81 ? -1.766 7.293 12.961 1 97.12 81 HIS B C 1
ATOM 2023 O O . HIS B 1 81 ? -0.633 6.805 12.922 1 97.12 81 HIS B O 1
ATOM 2029 N N . PRO B 1 82 ? -2.584 7.094 14.031 1 92.81 82 PRO B N 1
ATOM 2030 C CA . PRO B 1 82 ? -2.08 6.504 15.273 1 92.81 82 PRO B CA 1
ATOM 2031 C C . PRO B 1 82 ? -1.735 5.023 15.125 1 92.81 82 PRO B C 1
ATOM 2033 O O . PRO B 1 82 ? -0.969 4.48 15.93 1 92.81 82 PRO B O 1
ATOM 2036 N N . ARG B 1 83 ? -2.225 4.34 14.078 1 92.44 83 ARG B N 1
ATOM 2037 C CA . ARG B 1 83 ? -2.088 2.889 14.062 1 92.44 83 ARG B CA 1
ATOM 2038 C C . ARG B 1 83 ? -1.274 2.428 12.859 1 92.44 83 ARG B C 1
ATOM 2040 O O . ARG B 1 83 ? -1.263 1.239 12.531 1 92.44 83 ARG B O 1
ATOM 2047 N N . SER B 1 84 ? -0.682 3.393 12.18 1 95.56 84 SER B N 1
ATOM 2048 C CA . SER B 1 84 ? 0.11 2.969 11.031 1 95.56 84 SER B CA 1
ATOM 2049 C C . SER B 1 84 ? 0.998 4.102 10.516 1 95.56 84 SER B C 1
ATOM 2051 O O . SER B 1 84 ? 0.632 5.273 10.617 1 95.56 84 SER B O 1
ATOM 2053 N N . ALA B 1 85 ? 2.146 3.715 9.945 1 96.81 85 ALA B N 1
ATOM 2054 C CA . ALA B 1 85 ? 2.844 4.613 9.031 1 96.81 85 ALA B CA 1
ATOM 2055 C C . ALA B 1 85 ? 2.068 4.777 7.727 1 96.81 85 ALA B C 1
ATOM 2057 O O . ALA B 1 85 ? 1.146 4.008 7.441 1 96.81 85 ALA B O 1
ATOM 2058 N N . GLU B 1 86 ? 2.305 5.789 7.031 1 97.94 86 GLU B N 1
ATOM 2059 C CA . GLU B 1 86 ? 1.782 6.066 5.695 1 97.94 86 GLU B CA 1
ATOM 2060 C C . GLU B 1 86 ? 2.902 6.094 4.66 1 97.94 86 GLU B C 1
ATOM 2062 O O . GLU B 1 86 ? 3.822 6.91 4.754 1 97.94 86 GLU B O 1
ATOM 2067 N N . LEU B 1 87 ? 2.938 5.137 3.752 1 98.75 87 LEU B N 1
ATOM 2068 C CA . LEU B 1 87 ? 3.832 5.156 2.6 1 98.75 87 LEU B CA 1
ATOM 2069 C C . LEU B 1 87 ? 3.15 5.789 1.393 1 98.75 87 LEU B C 1
ATOM 2071 O O . LEU B 1 87 ? 2.26 5.188 0.79 1 98.75 87 LEU B O 1
ATOM 2075 N N . PHE B 1 88 ? 3.576 7 1.134 1 98.69 88 PHE B N 1
ATOM 2076 C CA . PHE B 1 88 ? 2.951 7.922 0.193 1 98.69 88 PHE B CA 1
ATOM 2077 C C . PHE B 1 88 ? 3.633 7.852 -1.169 1 98.69 88 PHE B C 1
ATOM 2079 O O . PHE B 1 88 ? 4.844 8.062 -1.274 1 98.69 88 PHE B O 1
ATOM 2086 N N . PHE B 1 89 ? 2.926 7.457 -2.211 1 98.81 89 PHE B N 1
ATOM 2087 C CA . PHE B 1 89 ? 3.424 7.301 -3.572 1 98.81 89 PHE B CA 1
ATOM 2088 C C . PHE B 1 89 ? 2.799 8.336 -4.5 1 98.81 89 PHE B C 1
ATOM 2090 O O . PHE B 1 89 ? 1.61 8.258 -4.82 1 98.81 89 PHE B O 1
ATOM 2097 N N . LEU B 1 90 ? 3.576 9.359 -4.98 1 98.69 90 LEU B N 1
ATOM 2098 C CA . LEU B 1 90 ? 3.078 10.367 -5.91 1 98.69 90 LEU B CA 1
ATOM 2099 C C . LEU B 1 90 ? 3.074 9.836 -7.34 1 98.69 90 LEU B C 1
ATOM 2101 O O . LEU B 1 90 ? 4.133 9.586 -7.918 1 98.69 90 LEU B O 1
ATOM 2105 N N . ILE B 1 91 ? 1.932 9.719 -7.91 1 97.19 91 ILE B N 1
ATOM 2106 C CA . ILE B 1 91 ? 1.875 9.078 -9.219 1 97.19 91 ILE B CA 1
ATOM 2107 C C . ILE B 1 91 ? 1.571 10.125 -10.289 1 97.19 91 ILE B C 1
ATOM 2109 O O . ILE B 1 91 ? 1.532 9.812 -11.484 1 97.19 91 ILE B O 1
ATOM 2113 N N . GLY B 1 92 ? 1.307 11.375 -9.898 1 97.44 92 GLY B N 1
ATOM 2114 C CA . GLY B 1 92 ? 1.125 12.484 -10.812 1 97.44 92 GLY B CA 1
ATOM 2115 C C . GLY B 1 92 ? 1.286 13.844 -10.148 1 97.44 92 GLY B C 1
ATOM 2116 O O . GLY B 1 92 ? 0.771 14.062 -9.055 1 97.44 92 GLY B O 1
ATOM 2117 N N . GLY B 1 93 ? 1.974 14.773 -10.844 1 97.75 93 GLY B N 1
ATOM 2118 C CA . GLY B 1 93 ? 2.125 16.141 -10.359 1 97.75 93 GLY B CA 1
ATOM 2119 C C . GLY B 1 93 ? 3.326 16.312 -9.453 1 97.75 93 GLY B C 1
ATOM 2120 O O . GLY B 1 93 ? 4.324 15.602 -9.586 1 97.75 93 GLY B O 1
ATOM 2121 N N . THR B 1 94 ? 3.264 17.422 -8.648 1 98.19 94 THR B N 1
ATOM 2122 C CA . THR B 1 94 ? 4.266 17.766 -7.645 1 98.19 94 THR B CA 1
ATOM 2123 C C . THR B 1 94 ? 3.605 18.094 -6.312 1 98.19 94 THR B C 1
ATOM 2125 O O . THR B 1 94 ? 2.502 18.641 -6.277 1 98.19 94 THR B O 1
ATOM 2128 N N . LEU B 1 95 ? 4.266 17.734 -5.227 1 98.69 95 LEU B N 1
ATOM 2129 C CA . LEU B 1 95 ? 3.73 18.016 -3.898 1 98.69 95 LEU B CA 1
ATOM 2130 C C . LEU B 1 95 ? 4.852 18.391 -2.932 1 98.69 95 LEU B C 1
ATOM 2132 O O . LEU B 1 95 ? 5.93 17.797 -2.969 1 98.69 95 LEU B O 1
ATOM 2136 N N . GLU B 1 96 ? 4.582 19.281 -2.072 1 98.69 96 GLU B N 1
ATOM 2137 C CA . GLU B 1 96 ? 5.379 19.516 -0.872 1 98.69 96 GLU B CA 1
ATOM 2138 C C . GLU B 1 96 ? 4.848 18.703 0.309 1 98.69 96 GLU B C 1
ATOM 2140 O O . GLU B 1 96 ? 3.648 18.734 0.598 1 98.69 96 GLU B O 1
ATOM 2145 N N . VAL B 1 97 ? 5.73 17.938 0.954 1 98.81 97 VAL B N 1
ATOM 2146 C CA . VAL B 1 97 ? 5.305 17.094 2.072 1 98.81 97 VAL B CA 1
ATOM 2147 C C . VAL B 1 97 ? 6.227 17.328 3.268 1 98.81 97 VAL B C 1
ATOM 2149 O O . VAL B 1 97 ? 7.328 17.875 3.117 1 98.81 97 VAL B O 1
ATOM 2152 N N . GLY B 1 98 ? 5.754 16.922 4.43 1 98.44 98 GLY B N 1
ATOM 2153 C CA . GLY B 1 98 ? 6.602 16.984 5.609 1 98.44 98 GLY B CA 1
ATOM 2154 C C . GLY B 1 98 ? 5.973 16.344 6.832 1 98.44 98 GLY B C 1
ATOM 2155 O O . GLY B 1 98 ? 4.762 16.125 6.867 1 98.44 98 GLY B O 1
ATOM 2156 N N . PHE B 1 99 ? 6.801 15.945 7.785 1 98.44 99 PHE B N 1
ATOM 2157 C CA . PHE B 1 99 ? 6.363 15.484 9.094 1 98.44 99 PHE B CA 1
ATOM 2158 C C . PHE B 1 99 ? 7.254 16.047 10.195 1 98.44 99 PHE B C 1
ATOM 2160 O O . PHE B 1 99 ? 8.336 16.578 9.922 1 98.44 99 PHE B O 1
ATOM 2167 N N . VAL B 1 100 ? 6.801 16.078 11.383 1 97.06 100 VAL B N 1
ATOM 2168 C CA . VAL B 1 100 ? 7.523 16.562 12.562 1 97.06 100 VAL B CA 1
ATOM 2169 C C . VAL B 1 100 ? 7.746 15.398 13.531 1 97.06 100 VAL B C 1
ATOM 2171 O O . VAL B 1 100 ? 6.805 14.695 13.891 1 97.06 100 VAL B O 1
ATOM 2174 N N . ASP B 1 101 ? 8.984 15.273 13.953 1 94.94 101 ASP B N 1
ATOM 2175 C CA . ASP B 1 101 ? 9.258 14.18 14.883 1 94.94 101 ASP B CA 1
ATOM 2176 C C . ASP B 1 101 ? 9 14.602 16.328 1 94.94 101 ASP B C 1
ATOM 2178 O O . ASP B 1 101 ? 8.547 15.727 16.578 1 94.94 101 ASP B O 1
ATOM 2182 N N . THR B 1 102 ? 9.211 13.703 17.312 1 93.69 102 THR B N 1
ATOM 2183 C CA . THR B 1 102 ? 8.859 13.945 18.703 1 93.69 102 THR B CA 1
ATOM 2184 C C . THR B 1 102 ? 9.82 14.953 19.328 1 93.69 102 THR B C 1
ATOM 2186 O O . THR B 1 102 ? 9.562 15.469 20.422 1 93.69 102 THR B O 1
ATOM 2189 N N . LYS B 1 103 ? 10.883 15.289 18.609 1 93.88 103 LYS B N 1
ATOM 2190 C CA . LYS B 1 103 ? 11.812 16.328 19.047 1 93.88 103 LYS B CA 1
ATOM 2191 C C . LYS B 1 103 ? 11.508 17.656 18.375 1 93.88 103 LYS B C 1
ATOM 2193 O O . LYS B 1 103 ? 12.281 18.609 18.484 1 93.88 103 LYS B O 1
ATOM 2198 N N . ASN B 1 104 ? 10.445 17.656 17.594 1 93.94 104 ASN B N 1
ATOM 2199 C CA . ASN B 1 104 ? 9.953 18.844 16.891 1 93.94 104 ASN B CA 1
ATOM 2200 C C . ASN B 1 104 ? 10.852 19.219 15.719 1 93.94 104 ASN B C 1
ATOM 2202 O O . ASN B 1 104 ? 11 20.391 15.398 1 93.94 104 ASN B O 1
ATOM 2206 N N . ASN B 1 105 ? 11.562 18.234 15.195 1 94.5 105 ASN B N 1
ATOM 2207 C CA . ASN B 1 105 ? 12.258 18.453 13.93 1 94.5 105 ASN B CA 1
ATOM 2208 C C . ASN B 1 105 ? 11.32 18.266 12.742 1 94.5 105 ASN B C 1
ATOM 2210 O O . ASN B 1 105 ? 10.578 17.297 12.68 1 94.5 105 ASN B O 1
ATOM 2214 N N . LEU B 1 106 ? 11.422 19.25 11.875 1 96.5 106 LEU B N 1
ATOM 2215 C CA . LEU B 1 106 ? 10.633 19.188 10.648 1 96.5 106 LEU B CA 1
ATOM 2216 C C . LEU B 1 106 ? 11.438 18.562 9.516 1 96.5 106 LEU B C 1
ATOM 2218 O O . LEU B 1 106 ? 12.539 19.031 9.203 1 96.5 106 LEU B O 1
ATOM 2222 N N . PHE B 1 107 ? 10.938 17.516 8.945 1 96.38 107 PHE B N 1
ATOM 2223 C CA . PHE B 1 107 ? 11.477 16.891 7.746 1 96.38 107 PHE B CA 1
ATOM 2224 C C . PHE B 1 107 ? 10.578 17.156 6.547 1 96.38 107 PHE B C 1
ATOM 2226 O O . PHE B 1 107 ? 9.391 16.828 6.566 1 96.38 107 PHE B O 1
ATOM 2233 N N . THR B 1 108 ? 11.117 17.781 5.48 1 97.88 108 THR B N 1
ATOM 2234 C CA . THR B 1 108 ? 10.305 18.141 4.324 1 97.88 108 THR B CA 1
ATOM 2235 C C . THR B 1 108 ? 10.945 17.625 3.035 1 97.88 108 THR B C 1
ATOM 2237 O O . THR B 1 108 ? 12.117 17.266 3.02 1 97.88 108 THR B O 1
ATOM 2240 N N . GLN B 1 109 ? 10.164 17.578 2.01 1 98.38 109 GLN B N 1
ATOM 2241 C CA . GLN B 1 109 ? 10.602 17.25 0.661 1 98.38 109 GLN B CA 1
ATOM 2242 C C . GLN B 1 109 ? 9.633 17.797 -0.386 1 98.38 109 GLN B C 1
ATOM 2244 O O . GLN B 1 109 ? 8.438 17.938 -0.121 1 98.38 109 GLN B O 1
ATOM 2249 N N . THR B 1 110 ? 10.141 18.156 -1.467 1 98.44 110 THR B N 1
ATOM 2250 C CA . THR B 1 110 ? 9.344 18.359 -2.668 1 98.44 110 THR B CA 1
ATOM 2251 C C . THR B 1 110 ? 9.367 17.109 -3.545 1 98.44 110 THR B C 1
ATOM 2253 O O . THR B 1 110 ? 10.43 16.688 -4.012 1 98.44 110 THR B O 1
ATOM 2256 N N . LEU B 1 111 ? 8.234 16.516 -3.762 1 98.62 111 LEU B N 1
ATOM 2257 C CA . LEU B 1 111 ? 8.141 15.273 -4.508 1 98.62 111 LEU B CA 1
ATOM 2258 C C . LEU B 1 111 ? 7.781 15.539 -5.969 1 98.62 111 LEU B C 1
ATOM 2260 O O . LEU B 1 111 ? 7.027 16.469 -6.266 1 98.62 111 LEU B O 1
ATOM 2264 N N . GLN B 1 112 ? 8.289 14.75 -6.801 1 97.81 112 GLN B N 1
ATOM 2265 C CA . GLN B 1 112 ? 7.84 14.656 -8.188 1 97.81 112 GLN B CA 1
ATOM 2266 C C . GLN B 1 112 ? 7.246 13.281 -8.477 1 97.81 112 GLN B C 1
ATOM 2268 O O . GLN B 1 112 ? 7.402 12.352 -7.684 1 97.81 112 GLN B O 1
ATOM 2273 N N . THR B 1 113 ? 6.551 13.203 -9.648 1 98.25 113 THR B N 1
ATOM 2274 C CA . THR B 1 113 ? 5.922 11.945 -10.031 1 98.25 113 THR B CA 1
ATOM 2275 C C . THR B 1 113 ? 6.914 10.789 -9.938 1 98.25 113 THR B C 1
ATOM 2277 O O . THR B 1 113 ? 8.039 10.891 -10.422 1 98.25 113 THR B O 1
ATOM 2280 N N . GLY B 1 114 ? 6.453 9.68 -9.219 1 98.06 114 GLY B N 1
ATOM 2281 C CA . GLY B 1 114 ? 7.305 8.508 -9.055 1 98.06 114 GLY B CA 1
ATOM 2282 C C . GLY B 1 114 ? 7.961 8.438 -7.691 1 98.06 114 GLY B C 1
ATOM 2283 O O . GLY B 1 114 ? 8.492 7.395 -7.305 1 98.06 114 GLY B O 1
ATOM 2284 N N . ASP B 1 115 ? 7.957 9.547 -6.949 1 98.62 115 ASP B N 1
ATOM 2285 C CA . ASP B 1 115 ? 8.594 9.578 -5.637 1 98.62 115 ASP B CA 1
ATOM 2286 C C . ASP B 1 115 ? 7.695 8.938 -4.578 1 98.62 115 ASP B C 1
ATOM 2288 O O . ASP B 1 115 ? 6.473 9.07 -4.633 1 98.62 115 ASP B O 1
ATOM 2292 N N . LEU B 1 116 ? 8.328 8.242 -3.658 1 98.81 116 LEU B N 1
ATOM 2293 C CA . LEU B 1 116 ? 7.684 7.816 -2.418 1 98.81 116 LEU B CA 1
ATOM 2294 C C . LEU B 1 116 ? 8.188 8.641 -1.237 1 98.81 116 LEU B C 1
ATOM 2296 O O . LEU B 1 116 ? 9.328 9.102 -1.237 1 98.81 116 LEU B O 1
ATOM 2300 N N . PHE B 1 117 ? 7.445 8.875 -0.258 1 98.69 117 PHE B N 1
ATOM 2301 C CA . PHE B 1 117 ? 7.785 9.461 1.032 1 98.69 117 PHE B CA 1
ATOM 2302 C C . PHE B 1 117 ? 7.121 8.695 2.17 1 98.69 117 PHE B C 1
ATOM 2304 O O . PHE B 1 117 ? 5.941 8.344 2.082 1 98.69 117 PHE B O 1
ATOM 2311 N N . VAL B 1 118 ? 7.809 8.352 3.238 1 98.62 118 VAL B N 1
ATOM 2312 C CA . VAL B 1 118 ? 7.199 7.629 4.355 1 98.62 118 VAL B CA 1
ATOM 2313 C C . VAL B 1 118 ? 6.977 8.586 5.523 1 98.62 118 VAL B C 1
ATOM 2315 O O . VAL B 1 118 ? 7.887 9.32 5.918 1 98.62 118 VAL B O 1
ATOM 2318 N N . PHE B 1 119 ? 5.754 8.648 5.984 1 98.19 119 PHE B N 1
ATOM 2319 C CA . PHE B 1 119 ? 5.391 9.32 7.227 1 98.19 119 PHE B CA 1
ATOM 2320 C C . PHE B 1 119 ? 5.32 8.32 8.383 1 98.19 119 PHE B C 1
ATOM 2322 O O . PHE B 1 119 ? 4.449 7.449 8.398 1 98.19 119 PHE B O 1
ATOM 2329 N N . PRO B 1 120 ? 6.145 8.469 9.391 1 96.38 120 PRO B N 1
ATOM 2330 C CA . PRO B 1 120 ? 6.152 7.504 10.492 1 96.38 120 PRO B CA 1
ATOM 2331 C C . PRO B 1 120 ? 4.855 7.52 11.297 1 96.38 120 PRO B C 1
ATOM 2333 O O . PRO B 1 120 ? 4.191 8.555 11.391 1 96.38 120 PRO B O 1
ATOM 2336 N N . LYS B 1 121 ? 4.555 6.383 11.875 1 94.94 121 LYS B N 1
ATOM 2337 C CA . LYS B 1 121 ? 3.348 6.148 12.664 1 94.94 121 LYS B CA 1
ATOM 2338 C C . LYS B 1 121 ? 3.203 7.191 13.773 1 94.94 121 LYS B C 1
ATOM 2340 O O . LYS B 1 121 ? 4.141 7.43 14.531 1 94.94 121 LYS B O 1
ATOM 2345 N N . GLY B 1 122 ? 2.092 7.824 13.766 1 94.5 122 GLY B N 1
ATOM 2346 C CA . GLY B 1 122 ? 1.72 8.688 14.883 1 94.5 122 GLY B CA 1
ATOM 2347 C C . GLY B 1 122 ? 2.289 10.086 14.773 1 94.5 122 GLY B C 1
ATOM 2348 O O . GLY B 1 122 ? 1.955 10.961 15.57 1 94.5 122 GLY B O 1
ATOM 2349 N N . LEU B 1 123 ? 3.15 10.305 13.82 1 96.19 123 LEU B N 1
ATOM 2350 C CA . LEU B 1 123 ? 3.764 11.625 13.719 1 96.19 123 LEU B CA 1
ATOM 2351 C C . LEU B 1 123 ? 2.906 12.562 12.875 1 96.19 123 LEU B C 1
ATOM 2353 O O . LEU B 1 123 ? 2.348 12.148 11.852 1 96.19 123 LEU B O 1
ATOM 2357 N N . ALA B 1 124 ? 2.83 13.789 13.281 1 97.06 124 ALA B N 1
ATOM 2358 C CA . ALA B 1 124 ? 2.111 14.805 12.516 1 97.06 124 ALA B CA 1
ATOM 2359 C C . ALA B 1 124 ? 2.746 15.008 11.141 1 97.06 124 ALA B C 1
ATOM 2361 O O . ALA B 1 124 ? 3.971 15.086 11.023 1 97.06 124 ALA B O 1
ATOM 2362 N N . HIS B 1 125 ? 1.943 15.062 10.086 1 98.75 125 HIS B N 1
ATOM 2363 C CA . HIS B 1 125 ? 2.453 15.266 8.734 1 98.75 125 HIS B CA 1
ATOM 2364 C C . HIS B 1 125 ? 1.412 15.945 7.848 1 98.75 125 HIS B C 1
ATOM 2366 O O . HIS B 1 125 ? 0.261 16.109 8.258 1 98.75 125 HIS B O 1
ATOM 2372 N N . PHE B 1 126 ? 1.823 16.469 6.691 1 98.44 126 PHE B N 1
ATOM 2373 C CA . PHE B 1 126 ? 0.974 17.219 5.777 1 98.44 126 PHE B CA 1
ATOM 2374 C C . PHE B 1 126 ? 1.443 17.062 4.34 1 98.44 126 PHE B C 1
ATOM 2376 O O . PHE B 1 126 ? 2.555 16.594 4.094 1 98.44 126 PHE B O 1
ATOM 2383 N N . GLN B 1 127 ? 0.675 17.297 3.447 1 98.75 127 GLN B N 1
ATOM 2384 C CA . GLN B 1 127 ? 0.948 17.406 2.018 1 98.75 127 GLN B CA 1
ATOM 2385 C C . GLN B 1 127 ? 0.341 18.688 1.434 1 98.75 127 GLN B C 1
ATOM 2387 O O . GLN B 1 127 ? -0.771 19.062 1.798 1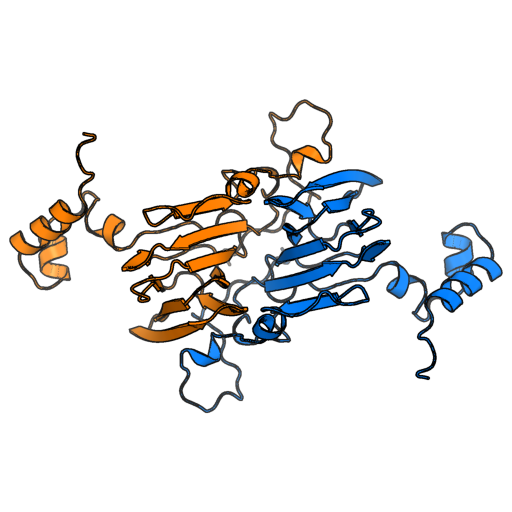 98.75 127 GLN B O 1
ATOM 2392 N N . TYR B 1 128 ? 1.055 19.297 0.523 1 98.56 128 TYR B N 1
ATOM 2393 C CA . TYR B 1 128 ? 0.628 20.562 -0.053 1 98.56 128 TYR B CA 1
ATOM 2394 C C . TYR B 1 128 ? 0.952 20.625 -1.541 1 98.56 128 TYR B C 1
ATOM 2396 O O . TYR B 1 128 ? 2.096 20.406 -1.943 1 98.56 128 TYR B O 1
ATOM 2404 N N . ASN B 1 129 ? -0.11 20.891 -2.381 1 98.75 129 ASN B N 1
ATOM 2405 C CA . ASN B 1 129 ? 0.119 21.172 -3.795 1 98.75 129 ASN B CA 1
ATOM 2406 C C . ASN B 1 129 ? 0.39 22.656 -4.039 1 98.75 129 ASN B C 1
ATOM 2408 O O . ASN B 1 129 ? -0.543 23.438 -4.203 1 98.75 129 ASN B O 1
ATOM 2412 N N . ALA B 1 130 ? 1.62 22.938 -4.207 1 97.56 130 ALA B N 1
ATOM 2413 C CA . ALA B 1 130 ? 2.023 24.344 -4.383 1 97.56 130 ALA B CA 1
ATOM 2414 C C . ALA B 1 130 ? 1.998 24.734 -5.855 1 97.56 130 ALA B C 1
ATOM 2416 O O . ALA B 1 130 ? 2.234 25.891 -6.199 1 97.56 130 ALA B O 1
ATOM 2417 N N . ASP B 1 131 ? 1.844 23.75 -6.742 1 96.81 131 ASP B N 1
ATOM 2418 C CA . ASP B 1 131 ? 1.759 24.047 -8.172 1 96.81 131 ASP B CA 1
ATOM 2419 C C . ASP B 1 131 ? 0.51 24.875 -8.484 1 96.81 131 ASP B C 1
ATOM 2421 O O . ASP B 1 131 ? -0.612 24.422 -8.234 1 96.81 131 ASP B O 1
ATOM 2425 N N . ALA B 1 132 ? 0.622 26.016 -9.016 1 94.44 132 ALA B N 1
ATOM 2426 C CA . ALA B 1 132 ? -0.474 26.953 -9.234 1 94.44 132 ALA B CA 1
ATOM 2427 C C . ALA B 1 132 ? -1.358 26.5 -10.398 1 94.44 132 ALA B C 1
ATOM 2429 O O . ALA B 1 132 ? -2.475 27 -10.562 1 94.44 132 ALA B O 1
ATOM 2430 N N . GLU B 1 133 ? -0.945 25.562 -11.188 1 95.69 133 GLU B N 1
ATOM 2431 C CA . GLU B 1 133 ? -1.645 25.25 -12.43 1 95.69 133 GLU B CA 1
ATOM 2432 C C . GLU B 1 133 ? -2.1 23.797 -12.461 1 95.69 133 GLU B C 1
ATOM 2434 O O . GLU B 1 133 ? -3.152 23.484 -13.023 1 95.69 133 GLU B O 1
ATOM 2439 N N . ASN B 1 134 ? -1.32 22.922 -11.867 1 96.75 134 ASN B N 1
ATOM 2440 C CA . ASN B 1 134 ? -1.55 21.5 -12.125 1 96.75 134 ASN B CA 1
ATOM 2441 C C . ASN B 1 134 ? -2.016 20.766 -10.867 1 96.75 134 ASN B C 1
ATOM 2443 O O . ASN B 1 134 ? -1.548 21.062 -9.766 1 96.75 134 ASN B O 1
ATOM 2447 N N . PRO B 1 135 ? -2.943 19.844 -11.023 1 98.12 135 PRO B N 1
ATOM 2448 C CA . PRO B 1 135 ? -3.316 18.969 -9.914 1 98.12 135 PRO B CA 1
ATOM 2449 C C . PRO B 1 135 ? -2.27 17.891 -9.641 1 98.12 135 PRO B C 1
ATOM 2451 O O . PRO B 1 135 ? -1.332 17.719 -10.422 1 98.12 135 PRO B O 1
ATOM 2454 N N . ALA B 1 136 ? -2.404 17.266 -8.508 1 98.31 136 ALA B N 1
ATOM 2455 C CA . ALA B 1 136 ? -1.57 16.125 -8.133 1 98.31 136 ALA B CA 1
ATOM 2456 C C . ALA B 1 136 ? -2.424 14.961 -7.645 1 98.31 136 ALA B C 1
ATOM 2458 O O . ALA B 1 136 ? -3.541 15.156 -7.164 1 98.31 136 ALA B O 1
ATOM 2459 N N . ILE B 1 137 ? -1.948 13.727 -7.82 1 98.44 137 ILE B N 1
ATOM 2460 C CA . ILE B 1 137 ? -2.625 12.516 -7.371 1 98.44 137 ILE B CA 1
ATOM 2461 C C . ILE B 1 137 ? -1.609 11.555 -6.75 1 98.44 137 ILE B C 1
ATOM 2463 O O . ILE B 1 137 ? -0.5 11.398 -7.266 1 98.44 137 ILE B O 1
ATOM 2467 N N . ALA B 1 138 ? -1.955 11.023 -5.57 1 98.69 138 ALA B N 1
ATOM 2468 C CA . ALA B 1 138 ? -1.067 10.109 -4.852 1 98.69 138 ALA B CA 1
ATOM 2469 C C . ALA B 1 138 ? -1.84 8.922 -4.297 1 98.69 138 ALA B C 1
ATOM 2471 O O . ALA B 1 138 ? -3.064 8.969 -4.16 1 98.69 138 ALA B O 1
ATOM 2472 N N . ILE B 1 139 ? -1.131 7.797 -4.066 1 98.75 139 ILE B N 1
ATOM 2473 C CA . ILE B 1 139 ? -1.644 6.598 -3.414 1 98.75 139 ILE B CA 1
ATOM 2474 C C . ILE B 1 139 ? -0.895 6.363 -2.105 1 98.75 139 ILE B C 1
ATOM 2476 O O . ILE B 1 139 ? 0.337 6.312 -2.088 1 98.75 139 ILE B O 1
ATOM 2480 N N . SER B 1 140 ? -1.613 6.273 -1.036 1 98.81 140 SER B N 1
ATOM 2481 C CA . SER B 1 140 ? -1.018 5.941 0.254 1 98.81 140 SER B CA 1
ATOM 2482 C C . SER B 1 140 ? -1.306 4.492 0.638 1 98.81 140 SER B C 1
ATOM 2484 O O . SER B 1 140 ? -2.445 4.035 0.542 1 98.81 140 SER B O 1
ATOM 2486 N N . ALA B 1 141 ? -0.305 3.779 1.012 1 98.75 141 ALA B N 1
ATOM 2487 C CA . ALA B 1 141 ? -0.449 2.479 1.661 1 98.75 141 ALA B CA 1
ATOM 2488 C C . ALA B 1 141 ? -0.229 2.592 3.168 1 98.75 141 ALA B C 1
ATOM 2490 O O . ALA B 1 141 ? 0.641 3.34 3.619 1 98.75 141 ALA B O 1
ATOM 2491 N N . PHE B 1 142 ? -1.005 1.835 3.943 1 97.5 142 PHE B N 1
ATOM 2492 C CA . PHE B 1 142 ? -0.898 1.756 5.395 1 97.5 142 PHE B CA 1
ATOM 2493 C C . PHE B 1 142 ? -0.7 0.313 5.844 1 97.5 142 PHE B C 1
ATOM 2495 O O . PHE B 1 142 ? -1.332 -0.602 5.312 1 97.5 142 PHE B O 1
ATOM 2502 N N . GLY B 1 143 ? 0.183 0.098 6.816 1 95.31 143 GLY B N 1
ATOM 2503 C CA . GLY B 1 143 ? 0.381 -1.217 7.402 1 95.31 143 GLY B CA 1
ATOM 2504 C C . GLY B 1 143 ? -0.677 -1.576 8.43 1 95.31 143 GLY B C 1
ATOM 2505 O O . GLY B 1 143 ? -0.364 -2.137 9.484 1 95.31 143 GLY B O 1
ATOM 2506 N N . SER B 1 144 ? -1.839 -1.169 8.25 1 94.94 144 SER B N 1
ATOM 2507 C CA . SER B 1 144 ? -3.027 -1.438 9.055 1 94.94 144 SER B CA 1
ATOM 2508 C C . SER B 1 144 ? -4.293 -1.365 8.203 1 94.94 144 SER B C 1
ATOM 2510 O O . SER B 1 144 ? -4.383 -0.552 7.285 1 94.94 144 SER B O 1
ATOM 2512 N N . ALA B 1 145 ? -5.234 -2.27 8.516 1 95 145 ALA B N 1
ATOM 2513 C CA . ALA B 1 145 ? -6.531 -2.174 7.848 1 95 145 ALA B CA 1
ATOM 2514 C C . ALA B 1 145 ? -7.32 -0.973 8.359 1 95 145 ALA B C 1
ATOM 2516 O O . ALA B 1 145 ? -8.32 -0.579 7.75 1 95 145 ALA B O 1
ATOM 2517 N N . ASN B 1 146 ? -6.895 -0.481 9.445 1 94.31 146 ASN B N 1
ATOM 2518 C CA . ASN B 1 146 ? -7.535 0.646 10.109 1 94.31 146 ASN B CA 1
ATOM 2519 C C . ASN B 1 146 ? -6.508 1.594 10.727 1 94.31 146 ASN B C 1
ATOM 2521 O O . ASN B 1 146 ? -6.375 1.664 11.945 1 94.31 146 ASN B O 1
ATOM 2525 N N . ALA B 1 147 ? -5.918 2.396 9.922 1 94.81 147 ALA B N 1
ATOM 2526 C CA . ALA B 1 147 ? -4.809 3.256 10.336 1 94.81 147 ALA B CA 1
ATOM 2527 C C . ALA B 1 147 ? -5.285 4.359 11.273 1 94.81 147 ALA B C 1
ATOM 2529 O O . ALA B 1 147 ? -4.516 4.859 12.094 1 94.81 147 ALA B O 1
ATOM 2530 N N . GLY B 1 148 ? -6.605 4.746 11.156 1 94.44 148 GLY B N 1
ATOM 2531 C CA . GLY B 1 148 ? -7.102 5.926 11.852 1 94.44 148 GLY B CA 1
ATOM 2532 C C . GLY B 1 148 ? -6.566 7.227 11.281 1 94.44 148 GLY B C 1
ATOM 2533 O O . GLY B 1 148 ? -5.492 7.25 10.68 1 94.44 148 GLY B O 1
ATOM 2534 N N . THR B 1 149 ? -7.34 8.273 11.43 1 95.94 149 THR B N 1
ATOM 2535 C CA . THR B 1 149 ? -6.93 9.617 11.047 1 95.94 149 THR B CA 1
ATOM 2536 C C . THR B 1 149 ? -7.344 10.633 12.109 1 95.94 149 THR B C 1
ATOM 2538 O O . THR B 1 149 ? -8.5 10.656 12.539 1 95.94 149 THR B O 1
ATOM 2541 N N . VAL B 1 150 ? -6.391 11.344 12.578 1 94.19 150 VAL B N 1
ATOM 2542 C CA . VAL B 1 150 ? -6.648 12.438 13.508 1 94.19 150 VAL B CA 1
ATOM 2543 C C . VAL B 1 150 ? -6.297 13.773 12.852 1 94.19 150 VAL B C 1
ATOM 2545 O O . VAL B 1 150 ? -5.121 14.07 12.633 1 94.19 150 VAL B O 1
ATOM 2548 N N . SER B 1 151 ? -7.254 14.531 12.523 1 95.44 151 SER B N 1
ATOM 2549 C CA . SER B 1 151 ? -7.031 15.891 12.039 1 95.44 151 SER B CA 1
ATOM 2550 C C . SER B 1 151 ? -6.641 16.828 13.18 1 95.44 151 SER B C 1
ATOM 2552 O O . SER B 1 151 ? -7.457 17.125 14.055 1 95.44 151 SER B O 1
ATOM 2554 N N . ILE B 1 152 ? -5.484 17.406 13.125 1 92.94 152 ILE B N 1
ATOM 2555 C CA . ILE B 1 152 ? -4.988 18.203 14.242 1 92.94 152 ILE B CA 1
ATOM 2556 C C . ILE B 1 152 ? -5.812 19.484 14.367 1 92.94 152 ILE B C 1
ATOM 2558 O O . ILE B 1 152 ? -6.32 19.797 15.453 1 92.94 152 ILE B O 1
ATOM 2562 N N . PRO B 1 153 ? -6.078 20.234 13.266 1 93.31 153 PRO B N 1
ATOM 2563 C CA . PRO B 1 153 ? -6.906 21.438 13.422 1 93.31 153 PRO B CA 1
ATOM 2564 C C . PRO B 1 153 ? -8.305 21.125 13.945 1 93.31 153 PRO B C 1
ATOM 2566 O O . PRO B 1 153 ? -8.805 21.828 14.836 1 93.31 153 PRO B O 1
ATOM 2569 N N . SER B 1 154 ? -8.945 20.094 13.461 1 92.88 154 SER B N 1
ATOM 2570 C CA . SER B 1 154 ? -10.297 19.766 13.883 1 92.88 154 SER B CA 1
ATOM 2571 C C . SER B 1 154 ? -10.336 19.281 15.328 1 92.88 154 SER B C 1
ATOM 2573 O O . SER B 1 154 ? -11.258 19.609 16.078 1 92.88 154 SER B O 1
ATOM 2575 N N . THR B 1 155 ? -9.414 18.5 15.695 1 91.38 155 THR B N 1
ATOM 2576 C CA . THR B 1 155 ? -9.328 18 17.062 1 91.38 155 THR B CA 1
ATOM 2577 C C . THR B 1 155 ? -9.211 19.156 18.062 1 91.38 155 THR B C 1
ATOM 2579 O O . THR B 1 155 ? -9.867 19.156 19.109 1 91.38 155 THR B O 1
ATOM 2582 N N . LEU B 1 156 ? -8.461 20.141 17.656 1 90.5 156 LEU B N 1
ATOM 2583 C CA . LEU B 1 156 ? -8.188 21.234 18.578 1 90.5 156 LEU B CA 1
ATOM 2584 C C . LEU B 1 156 ? -9.32 22.25 18.547 1 90.5 156 LEU B C 1
ATOM 2586 O O . LEU B 1 156 ? -9.719 22.766 19.594 1 90.5 156 LEU B O 1
ATOM 2590 N N . PHE B 1 157 ? -9.914 22.438 17.406 1 93.31 157 PHE B N 1
ATOM 2591 C CA . PHE B 1 157 ? -10.695 23.672 17.312 1 93.31 157 PHE B CA 1
ATOM 2592 C C . PHE B 1 157 ? -12.141 23.359 16.953 1 93.31 157 PHE B C 1
ATOM 2594 O O . PHE B 1 157 ? -12.969 24.281 16.828 1 93.31 157 PHE B O 1
ATOM 2601 N N . THR B 1 158 ? -12.469 22.141 16.734 1 92 158 THR B N 1
ATOM 2602 C CA . THR B 1 158 ? -13.859 21.844 16.422 1 92 158 THR B CA 1
ATOM 2603 C C . THR B 1 158 ? -14.461 20.906 17.453 1 92 158 THR B C 1
ATOM 2605 O O . THR B 1 158 ? -15.5 20.281 17.219 1 92 158 THR B O 1
ATOM 2608 N N . THR B 1 159 ? -13.773 20.812 18.531 1 89.25 159 THR B N 1
ATOM 2609 C CA . THR B 1 159 ? -14.297 20 19.625 1 89.25 159 THR B CA 1
ATOM 2610 C C . THR B 1 159 ? -14.711 20.891 20.797 1 89.25 159 THR B C 1
ATOM 2612 O O . THR B 1 159 ? -14.742 22.125 20.672 1 89.25 159 THR B O 1
ATOM 2615 N N . GLY B 1 160 ? -15.102 20.375 21.906 1 88.81 160 GLY B N 1
ATOM 2616 C CA . GLY B 1 160 ? -15.625 21.125 23.047 1 88.81 160 GLY B CA 1
ATOM 2617 C C . GLY B 1 160 ? -14.547 21.547 24.031 1 88.81 160 GLY B C 1
ATOM 2618 O O . GLY B 1 160 ? -14.844 21.828 25.188 1 88.81 160 GLY B O 1
ATOM 2619 N N . ILE B 1 161 ? -13.273 21.547 23.547 1 91.5 161 ILE B N 1
ATOM 2620 C CA . ILE B 1 161 ? -12.227 22.047 24.422 1 91.5 161 ILE B CA 1
ATOM 2621 C C . ILE B 1 161 ? -12.477 23.516 24.75 1 91.5 161 ILE B C 1
ATOM 2623 O O . ILE B 1 161 ? -12.773 24.312 23.859 1 91.5 161 ILE B O 1
ATOM 2627 N N . ASP B 1 162 ? -12.281 23.844 25.922 1 94.75 162 ASP B N 1
ATOM 2628 C CA . ASP B 1 162 ? -12.562 25.188 26.438 1 94.75 162 ASP B CA 1
ATOM 2629 C C . ASP B 1 162 ? -11.648 26.234 25.781 1 94.75 162 ASP B C 1
ATOM 2631 O O . ASP B 1 162 ? -10.445 26 25.641 1 94.75 162 ASP B O 1
ATOM 2635 N N . ASP B 1 163 ? -12.234 27.375 25.422 1 96.12 163 ASP B N 1
ATOM 2636 C CA . ASP B 1 163 ? -11.484 28.438 24.766 1 96.12 163 ASP B CA 1
ATOM 2637 C C . ASP B 1 163 ? -10.328 28.906 25.641 1 96.12 163 ASP B C 1
ATOM 2639 O O . ASP B 1 163 ? -9.25 29.219 25.141 1 96.12 163 ASP B O 1
ATOM 2643 N N . ASN B 1 164 ? -10.523 28.984 26.891 1 95.56 164 ASN B N 1
ATOM 2644 C CA . ASN B 1 164 ? -9.484 29.453 27.797 1 95.56 164 ASN B CA 1
ATOM 2645 C C . ASN B 1 164 ? -8.312 28.484 27.859 1 95.56 164 ASN B C 1
ATOM 2647 O O . ASN B 1 164 ? -7.156 28.906 27.953 1 95.56 164 ASN B O 1
ATOM 2651 N N . VAL B 1 165 ? -8.656 27.234 27.906 1 95.44 165 VAL B N 1
ATOM 2652 C CA . VAL B 1 165 ? -7.609 26.219 27.906 1 95.44 165 VAL B CA 1
ATOM 2653 C C . VAL B 1 165 ? -6.73 26.375 26.672 1 95.44 165 VAL B C 1
ATOM 2655 O O . VAL B 1 165 ? -5.504 26.359 26.766 1 95.44 165 VAL B O 1
ATOM 2658 N N . LEU B 1 166 ? -7.344 26.516 25.5 1 94.44 166 LEU B N 1
ATOM 2659 C CA . LEU B 1 166 ? -6.602 26.672 24.25 1 94.44 166 LEU B CA 1
ATOM 2660 C C . LEU B 1 166 ? -5.812 27.969 24.234 1 94.44 166 LEU B C 1
ATOM 2662 O O . LEU B 1 166 ? -4.652 28 23.828 1 94.44 166 LEU B O 1
ATOM 2666 N N . ALA B 1 167 ? -6.438 29.047 24.703 1 96 167 ALA B N 1
ATOM 2667 C CA . ALA B 1 167 ? -5.773 30.344 24.719 1 96 167 ALA B CA 1
ATOM 2668 C C . ALA B 1 167 ? -4.508 30.297 25.562 1 96 167 ALA B C 1
ATOM 2670 O O . ALA B 1 167 ? -3.457 30.797 25.156 1 96 167 ALA B O 1
ATOM 2671 N N . ILE B 1 168 ? -4.566 29.781 26.703 1 95.81 168 ILE B N 1
ATOM 2672 C CA . ILE B 1 168 ? -3.416 29.672 27.609 1 95.81 168 ILE B CA 1
ATOM 2673 C C . ILE B 1 168 ? -2.35 28.781 26.969 1 95.81 168 ILE B C 1
ATOM 2675 O O . ILE B 1 168 ? -1.168 29.141 26.953 1 95.81 168 ILE B O 1
ATOM 2679 N N . SER B 1 169 ? -2.814 27.641 26.391 1 93.38 169 SER B N 1
ATOM 2680 C CA . SER B 1 169 ? -1.897 26.656 25.812 1 93.38 169 SER B CA 1
ATOM 2681 C C . SER B 1 169 ? -1.131 27.25 24.625 1 93.38 169 SER B C 1
ATOM 2683 O O . SER B 1 169 ? 0.043 26.922 24.422 1 93.38 169 SER B O 1
ATOM 2685 N N . PHE B 1 170 ? -1.86 28.016 23.875 1 95.5 170 PHE B N 1
ATOM 2686 C CA . PHE B 1 170 ? -1.264 28.578 22.656 1 95.5 170 PHE B CA 1
ATOM 2687 C C . PHE B 1 170 ? -0.698 29.969 22.938 1 95.5 170 PHE B C 1
ATOM 2689 O O . PHE B 1 170 ? -0.277 30.656 22 1 95.5 170 PHE B O 1
ATOM 2696 N N . LYS B 1 171 ? -0.754 30.328 24.234 1 97.12 171 LYS B N 1
ATOM 2697 C CA . LYS B 1 171 ? -0.237 31.625 24.656 1 97.12 171 LYS B CA 1
ATOM 2698 C C . LYS B 1 171 ? -0.822 32.75 23.812 1 97.12 171 LYS B C 1
ATOM 2700 O O . LYS B 1 171 ? -0.083 33.594 23.281 1 97.12 171 LYS B O 1
ATOM 2705 N N . THR B 1 172 ? -2.035 32.719 23.656 1 97.69 172 THR B N 1
ATOM 2706 C CA . THR B 1 172 ? -2.787 33.719 22.906 1 97.69 172 THR B CA 1
ATOM 2707 C C . THR B 1 172 ? -4.062 34.125 23.656 1 97.69 172 THR B C 1
ATOM 2709 O O . THR B 1 172 ? -4.164 33.938 24.859 1 97.69 172 THR B O 1
ATOM 2712 N N . ASP B 1 173 ? -5.016 34.781 22.969 1 97.81 173 ASP B N 1
ATOM 2713 C CA . ASP B 1 173 ? -6.238 35.25 23.625 1 97.81 173 ASP B CA 1
ATOM 2714 C C . ASP B 1 173 ? -7.457 34.5 23.094 1 97.81 173 ASP B C 1
ATOM 2716 O O . ASP B 1 173 ? -7.398 33.875 22.031 1 97.81 173 ASP B O 1
ATOM 2720 N N . VAL B 1 174 ? -8.5 34.531 23.859 1 97.31 174 VAL B N 1
ATOM 2721 C CA . VAL B 1 174 ? -9.734 33.812 23.562 1 97.31 174 VAL B CA 1
ATOM 2722 C C . VAL B 1 174 ? -10.281 34.25 22.203 1 97.31 174 VAL B C 1
ATOM 2724 O O . VAL B 1 174 ? -10.836 33.438 21.469 1 97.31 174 VAL B O 1
ATOM 2727 N N . GLY B 1 175 ? -10.18 35.469 21.906 1 97.62 175 GLY B N 1
ATOM 2728 C CA . GLY B 1 175 ? -10.648 35.969 20.625 1 97.62 175 GLY B CA 1
ATOM 2729 C C . GLY B 1 175 ? -9.992 35.25 19.438 1 97.62 175 GLY B C 1
ATOM 2730 O O . GLY B 1 175 ? -10.664 34.938 18.453 1 97.62 175 GLY B O 1
ATOM 2731 N N . THR B 1 176 ? -8.75 35.188 19.578 1 97.5 176 THR B N 1
ATOM 2732 C CA . THR B 1 176 ? -8 34.469 18.531 1 97.5 176 THR B CA 1
ATOM 2733 C C . THR B 1 176 ? -8.469 33.031 18.406 1 97.5 176 THR B C 1
ATOM 2735 O O . THR B 1 176 ? -8.656 32.531 17.297 1 97.5 176 THR B O 1
ATOM 2738 N N . ILE B 1 177 ? -8.656 32.312 19.516 1 96.06 177 ILE B N 1
ATOM 2739 C CA . ILE B 1 177 ? -9.133 30.922 19.531 1 96.06 177 ILE B CA 1
ATOM 2740 C C . ILE B 1 177 ? -10.5 30.844 18.844 1 96.06 177 ILE B C 1
ATOM 2742 O O . ILE B 1 177 ? -10.742 29.953 18.031 1 96.06 177 ILE B O 1
ATOM 2746 N N . GLN B 1 178 ? -11.312 31.797 19.125 1 96.44 178 GLN B N 1
ATOM 2747 C CA . GLN B 1 178 ? -12.656 31.797 18.578 1 96.44 178 GLN B CA 1
ATOM 2748 C C . GLN B 1 178 ? -12.625 32.031 17.062 1 96.44 178 GLN B C 1
ATOM 2750 O O . GLN B 1 178 ? -13.445 31.469 16.328 1 96.44 178 GLN B O 1
ATOM 2755 N N . LYS B 1 179 ? -11.711 32.844 16.625 1 96.56 179 LYS B N 1
ATOM 2756 C CA . LYS B 1 179 ? -11.547 33.031 15.18 1 96.56 179 LYS B CA 1
ATOM 2757 C C . LYS B 1 179 ? -11.148 31.734 14.484 1 96.56 179 LYS B C 1
ATOM 2759 O O . LYS B 1 179 ? -11.656 31.422 13.406 1 96.56 179 LYS B O 1
ATOM 2764 N N . LEU B 1 180 ? -10.242 31.016 15.062 1 94.69 180 LEU B N 1
ATOM 2765 C CA . LEU B 1 180 ? -9.805 29.734 14.516 1 94.69 180 LEU B CA 1
ATOM 2766 C C . LEU B 1 180 ? -10.961 28.75 14.461 1 94.69 180 LEU B C 1
ATOM 2768 O O . LEU B 1 180 ? -11.148 28.062 13.453 1 94.69 180 LEU B O 1
ATOM 2772 N N . LYS B 1 181 ? -11.727 28.703 15.547 1 94.88 181 LYS B N 1
ATOM 2773 C CA . LYS B 1 181 ? -12.891 27.812 15.586 1 94.88 181 LYS B CA 1
ATOM 2774 C C . LYS B 1 181 ? -13.906 28.188 14.508 1 94.88 181 LYS B C 1
ATOM 2776 O O . LYS B 1 181 ? -14.469 27.297 13.852 1 94.88 181 LYS B O 1
ATOM 2781 N N . ALA B 1 182 ? -14.102 29.453 14.312 1 94.19 182 ALA B N 1
ATOM 2782 C CA . ALA B 1 182 ? -15.062 29.938 13.32 1 94.19 182 ALA B CA 1
ATOM 2783 C C . ALA B 1 182 ? -14.633 29.547 11.906 1 94.19 182 ALA B C 1
ATOM 2785 O O . ALA B 1 182 ? -15.469 29.25 11.055 1 94.19 182 ALA B O 1
ATOM 2786 N N . GLY B 1 183 ? -13.336 29.625 11.695 1 92.81 183 GLY B N 1
ATOM 2787 C CA . GLY B 1 183 ? -12.797 29.281 10.391 1 92.81 183 GLY B CA 1
ATOM 2788 C C . GLY B 1 183 ? -12.969 27.828 10.031 1 92.81 183 GLY B C 1
ATOM 2789 O O . GLY B 1 183 ? -12.984 27.469 8.852 1 92.81 183 GLY B O 1
ATOM 2790 N N . LEU B 1 184 ? -13.086 26.984 11.039 1 92 184 LEU B N 1
ATOM 2791 C CA . LEU B 1 184 ? -13.172 25.547 10.812 1 92 184 LEU B CA 1
ATOM 2792 C C . LEU B 1 184 ? -14.609 25.062 10.953 1 92 184 LEU B C 1
ATOM 2794 O O . LEU B 1 184 ? -14.875 23.859 10.805 1 92 184 LEU B O 1
ATOM 2798 N N . ALA B 1 185 ? -15.43 25.922 11.359 1 85.5 185 ALA B N 1
ATOM 2799 C CA . ALA B 1 185 ? -16.844 25.547 11.5 1 85.5 185 ALA B CA 1
ATOM 2800 C C . ALA B 1 185 ? -17.422 25.141 10.156 1 85.5 185 ALA B C 1
ATOM 2802 O O . ALA B 1 185 ? -17.078 25.703 9.117 1 85.5 185 ALA B O 1
ATOM 2803 N N . PRO B 1 186 ? -18.234 23.891 10.305 1 79.31 186 PRO B N 1
ATOM 2804 C CA . PRO B 1 186 ? -18.891 23.516 9.055 1 79.31 186 PRO B CA 1
ATOM 2805 C C . PRO B 1 186 ? -19.719 24.656 8.453 1 79.31 186 PRO B C 1
ATOM 2807 O O . PRO B 1 186 ? -20.25 25.484 9.188 1 79.31 186 PRO B O 1
ATOM 2810 N N . LYS B 1 187 ? -19.5 24.891 7.188 1 66.94 187 LYS B N 1
ATOM 2811 C CA . LYS B 1 187 ? -20.328 25.891 6.531 1 66.94 187 LYS B CA 1
ATOM 2812 C C . LYS B 1 187 ? -21.766 25.391 6.352 1 66.94 187 LYS B C 1
ATOM 2814 O O . LYS B 1 187 ? -21.969 24.234 5.965 1 66.94 187 LYS B O 1
ATOM 2819 N N . PRO B 1 188 ? -22.625 26.281 6.785 1 60.19 188 PRO B N 1
ATOM 2820 C CA . PRO B 1 188 ? -24.031 25.891 6.617 1 60.19 188 PRO B CA 1
ATOM 2821 C C . PRO B 1 188 ? -24.359 25.438 5.203 1 60.19 188 PRO B C 1
ATOM 2823 O O . PRO B 1 188 ? -23.734 25.891 4.238 1 60.19 188 PRO B O 1
ATOM 2826 N N . SER B 1 189 ? -24.703 24.094 5.078 1 48.56 189 SER B N 1
ATOM 2827 C CA . SER B 1 189 ? -25.203 23.672 3.775 1 48.56 189 SER B CA 1
ATOM 2828 C C . SER B 1 189 ? -26 24.781 3.109 1 48.56 189 SER B C 1
ATOM 2830 O O . SER B 1 189 ? -26.859 25.406 3.742 1 48.56 189 SER B O 1
ATOM 2832 N N . ARG B 1 190 ? -25.391 25.359 2.127 1 42.34 190 ARG B N 1
ATOM 2833 C CA . ARG B 1 190 ? -26.312 26.203 1.357 1 42.34 190 ARG B CA 1
ATOM 2834 C C . ARG B 1 190 ? -27.453 25.375 0.785 1 42.34 190 ARG B C 1
ATOM 2836 O O . ARG B 1 190 ? -27.266 24.234 0.364 1 42.34 190 ARG B O 1
#

pLDDT: mean 92.15, std 11.82, range [23.58, 98.81]